Protein AF-A0A954QPG8-F1 (afdb_monomer_lite)

pLDDT: mean 75.25, std 19.43, range [41.62, 98.19]

Sequence (254 aa):
AALATGKSLQRLDAASYGNDAAWWQAAIPNPGAYELSGVVPGDFNGDGNVDASDLALFAAGYRAGDMQFDLTNDGVVDTADRDLMVFDLMKTTYGDANFDGVFNSSDLIVVFQAGQYEDGLPVNSMWATGDWDMDGEFSTSDLVTAFQTGAYVAAATTASQAATSVNVAQIASANESRPSATRFADAVDRSWASQDTRRRRVNHSLSQADASQRTVLSQHALTIRRKRTELTAVECDRVFGENELSTRDWVDSL

Radius of gyration: 36.12 Å; chains: 1; bounding box: 87×93×86 Å

Foldseek 3Di:
DPPPQFFDWAAQEPPDDPPDPVRTDGHHDDPHDHPHPQDQQLPPVSPSARDQVSQQVLLVCLLVQPCVQVSVNPSTRDPVSLCCSACPRLVAAQQCLVSPRAREVVQVVQLVVLVQEVPPDALCDGSNNQCRVSRSGRYPVSVVRRVVVVRYDYDPPCPDPVPPPDPPVVVVVVVVPDPDPVVVVVVVVVVVVVVVVVVVVVVVVVVVVVVVVVVVVVVVVVVVVVVVVVVVVVVVCVVPVPDDDDPPPPPPPD

Structure (mmCIF, N/CA/C/O backbone):
data_AF-A0A954QPG8-F1
#
_entry.id   AF-A0A954QPG8-F1
#
loop_
_atom_site.group_PDB
_atom_site.id
_atom_site.type_symbol
_atom_site.label_atom_id
_atom_site.label_alt_id
_atom_site.label_comp_id
_atom_site.label_asym_id
_atom_site.label_entity_id
_atom_site.label_seq_id
_atom_site.pdbx_PDB_ins_code
_atom_site.Cartn_x
_atom_site.Cartn_y
_atom_site.Cartn_z
_atom_site.occupancy
_atom_site.B_iso_or_equiv
_atom_site.auth_seq_id
_atom_site.auth_comp_id
_atom_site.auth_asym_id
_atom_site.auth_atom_id
_atom_site.pdbx_PDB_model_num
ATOM 1 N N . ALA A 1 1 ? 34.837 -33.810 -10.201 1.00 45.59 1 ALA A N 1
ATOM 2 C CA . ALA A 1 1 ? 34.574 -32.500 -10.822 1.00 45.59 1 ALA A CA 1
ATOM 3 C C . ALA A 1 1 ? 35.428 -31.466 -10.104 1.00 45.59 1 ALA A C 1
ATOM 5 O O . ALA A 1 1 ? 35.297 -31.343 -8.894 1.00 45.59 1 ALA A O 1
ATOM 6 N N . ALA A 1 2 ? 36.360 -30.811 -10.796 1.00 45.88 2 ALA A N 1
ATOM 7 C CA . ALA A 1 2 ? 37.075 -29.676 -10.222 1.00 45.88 2 ALA A CA 1
ATOM 8 C C . ALA A 1 2 ? 36.110 -28.485 -10.242 1.00 45.88 2 ALA A C 1
ATOM 10 O O . ALA A 1 2 ? 35.809 -27.962 -11.312 1.00 45.88 2 ALA A O 1
ATOM 11 N N . LEU A 1 3 ? 35.557 -28.114 -9.087 1.00 55.78 3 LEU A N 1
ATOM 12 C CA . LEU A 1 3 ? 34.827 -26.857 -8.953 1.00 55.78 3 LEU A CA 1
ATOM 13 C C . LEU A 1 3 ? 35.881 -25.753 -9.026 1.00 55.78 3 LEU A C 1
ATOM 15 O O . LEU A 1 3 ? 36.656 -25.567 -8.090 1.00 55.78 3 LEU A O 1
ATOM 19 N N . ALA A 1 4 ? 35.993 -25.103 -10.181 1.00 55.03 4 ALA A N 1
ATOM 20 C CA . ALA A 1 4 ? 36.910 -23.992 -10.360 1.00 55.03 4 ALA A CA 1
ATOM 21 C C . ALA A 1 4 ? 36.510 -22.868 -9.391 1.00 55.03 4 ALA A C 1
ATOM 23 O O . ALA A 1 4 ? 35.488 -22.218 -9.570 1.00 55.03 4 ALA A O 1
ATOM 24 N N . THR A 1 5 ? 37.316 -22.632 -8.357 1.00 63.19 5 THR A N 1
ATOM 25 C CA . THR A 1 5 ? 37.121 -21.567 -7.357 1.00 63.19 5 THR A CA 1
ATOM 26 C C . THR A 1 5 ? 37.571 -20.193 -7.874 1.00 63.19 5 THR A C 1
ATOM 28 O O . THR A 1 5 ? 37.991 -19.334 -7.098 1.00 63.19 5 THR A O 1
ATOM 31 N N . GLY A 1 6 ? 37.583 -20.001 -9.194 1.00 68.62 6 GLY A N 1
ATOM 32 C CA . GLY A 1 6 ? 38.057 -18.774 -9.824 1.00 68.62 6 GLY A CA 1
ATOM 33 C C . GLY A 1 6 ? 37.064 -17.642 -9.598 1.00 68.62 6 GLY A C 1
ATOM 34 O O . GLY A 1 6 ? 35.880 -17.799 -9.872 1.00 68.62 6 GLY A O 1
ATOM 35 N N . LYS A 1 7 ? 37.546 -16.500 -9.106 1.00 78.62 7 LYS A N 1
ATOM 36 C CA . LYS A 1 7 ? 36.768 -15.258 -9.079 1.00 78.62 7 LYS A CA 1
ATOM 37 C C . LYS A 1 7 ? 36.660 -14.686 -10.497 1.00 78.62 7 LYS A C 1
ATOM 39 O O . LYS A 1 7 ? 37.627 -14.759 -11.254 1.00 78.62 7 LYS A O 1
ATOM 44 N N . SER A 1 8 ? 35.520 -14.100 -10.847 1.00 79.38 8 SER A N 1
ATOM 45 C CA . SER A 1 8 ? 35.365 -13.297 -12.066 1.00 79.38 8 SER A CA 1
ATOM 46 C C . SER A 1 8 ? 35.800 -11.855 -11.805 1.00 79.38 8 SER A C 1
ATOM 48 O O . SER A 1 8 ? 35.577 -11.339 -10.707 1.00 79.38 8 SER A O 1
ATOM 50 N N . LEU A 1 9 ? 36.373 -11.186 -12.808 1.00 79.75 9 LEU A N 1
ATOM 51 C CA . LEU A 1 9 ? 36.557 -9.734 -12.774 1.00 79.75 9 LEU A CA 1
ATOM 52 C C . LEU A 1 9 ? 35.197 -9.072 -13.033 1.00 79.75 9 LEU A C 1
ATOM 54 O O . LEU A 1 9 ? 34.612 -9.272 -14.094 1.00 79.75 9 LEU A O 1
ATOM 58 N N . GLN A 1 10 ? 34.698 -8.317 -12.065 1.00 81.69 10 GLN A N 1
ATOM 59 C CA . GLN A 1 10 ? 33.462 -7.548 -12.156 1.00 81.69 10 GLN A CA 1
ATOM 60 C C . GLN A 1 10 ? 33.799 -6.064 -12.204 1.00 81.69 10 GLN A C 1
ATOM 62 O O . GLN A 1 10 ? 34.765 -5.616 -11.584 1.00 81.69 10 GLN A O 1
ATOM 67 N N . ARG A 1 11 ? 33.023 -5.312 -12.977 1.00 75.25 11 ARG A N 1
ATOM 68 C CA . ARG A 1 11 ? 33.201 -3.873 -13.144 1.00 75.25 11 ARG A CA 1
ATOM 69 C C . ARG A 1 11 ? 32.345 -3.149 -12.108 1.00 75.25 11 ARG A C 1
ATOM 71 O O . ARG A 1 11 ? 31.166 -3.453 -11.996 1.00 75.25 11 ARG A O 1
ATOM 78 N N . LEU A 1 12 ? 32.941 -2.214 -11.371 1.00 72.56 12 LEU A N 1
ATOM 79 C CA . LEU A 1 12 ? 32.270 -1.486 -10.286 1.00 72.56 12 LEU A CA 1
ATOM 80 C C . LEU A 1 12 ? 31.320 -0.391 -10.789 1.00 72.56 12 LEU A C 1
ATOM 82 O O . LEU A 1 12 ? 30.377 -0.043 -10.093 1.00 72.56 12 LEU A O 1
ATOM 86 N N . ASP A 1 13 ? 31.574 0.157 -11.980 1.00 67.94 13 ASP A N 1
ATOM 87 C CA . ASP A 1 13 ? 30.765 1.227 -12.566 1.00 67.94 13 ASP A CA 1
ATOM 88 C C . ASP A 1 13 ? 30.740 1.127 -14.102 1.00 67.94 13 ASP A C 1
ATOM 90 O O . ASP A 1 13 ? 31.784 1.133 -14.767 1.00 67.94 13 ASP A O 1
ATOM 94 N N . ALA A 1 14 ? 29.529 1.043 -14.664 1.00 66.12 14 ALA A N 1
ATOM 95 C CA . ALA A 1 14 ? 29.262 0.966 -16.098 1.00 66.12 14 ALA A CA 1
ATOM 96 C C . ALA A 1 14 ? 29.438 2.305 -16.851 1.00 66.12 14 ALA A C 1
ATOM 98 O O . ALA A 1 14 ? 29.549 2.295 -18.083 1.00 66.12 14 ALA A O 1
ATOM 99 N N . ALA A 1 15 ? 29.515 3.433 -16.143 1.00 67.88 15 ALA A N 1
ATOM 100 C CA . ALA A 1 15 ? 29.757 4.760 -16.705 1.00 67.88 15 ALA A CA 1
ATOM 101 C C . ALA A 1 15 ? 31.250 5.139 -16.722 1.00 67.88 15 ALA A C 1
ATOM 103 O O . ALA A 1 15 ? 31.687 5.901 -17.586 1.00 67.88 15 ALA A O 1
ATOM 104 N N . SER A 1 16 ? 32.056 4.569 -15.822 1.00 73.62 16 SER A N 1
ATOM 105 C CA . SER A 1 16 ? 33.504 4.799 -15.768 1.00 73.62 16 SER A CA 1
ATOM 106 C C . SER A 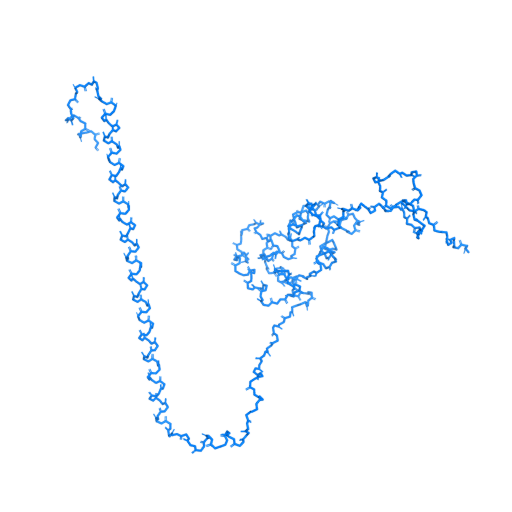1 16 ? 34.268 4.091 -16.890 1.00 73.62 16 SER A C 1
ATOM 108 O O . SER A 1 16 ? 33.869 3.029 -17.376 1.00 73.62 16 SER A O 1
ATOM 110 N N . TYR A 1 17 ? 35.405 4.655 -17.304 1.00 75.06 17 TYR A N 1
ATOM 111 C CA . TYR A 1 17 ? 36.226 4.071 -18.363 1.00 75.06 17 TYR A CA 1
ATOM 112 C C . TYR A 1 17 ? 36.831 2.724 -17.931 1.00 75.06 17 TYR A C 1
ATOM 114 O O . TYR A 1 17 ? 37.486 2.614 -16.897 1.00 75.06 17 TYR A O 1
ATOM 122 N N . GLY A 1 18 ? 36.661 1.688 -18.759 1.00 75.56 18 GLY A N 1
ATOM 123 C CA . GLY A 1 18 ? 37.135 0.326 -18.467 1.00 75.56 18 GLY A CA 1
ATOM 124 C C . GLY A 1 18 ? 38.658 0.137 -18.497 1.00 75.56 18 GLY A C 1
ATOM 125 O O . GLY A 1 18 ? 39.129 -0.987 -18.345 1.00 75.56 18 GLY A O 1
ATOM 126 N N . ASN A 1 19 ? 39.430 1.204 -18.715 1.00 84.12 19 ASN A N 1
ATOM 127 C CA . ASN A 1 19 ? 40.892 1.182 -18.775 1.00 84.12 19 ASN A CA 1
ATOM 128 C C . ASN A 1 19 ? 41.574 1.441 -17.420 1.00 84.12 19 ASN A C 1
ATOM 130 O O . ASN A 1 19 ? 42.794 1.309 -17.345 1.00 84.12 19 ASN A O 1
ATOM 134 N N . ASP A 1 20 ? 40.829 1.803 -16.374 1.00 82.06 20 ASP A N 1
ATOM 135 C CA . ASP A 1 20 ? 41.372 1.977 -15.026 1.00 82.06 20 ASP A CA 1
ATOM 136 C C . ASP A 1 20 ? 41.096 0.733 -14.169 1.00 82.06 20 ASP A C 1
ATOM 138 O O . ASP A 1 20 ? 39.949 0.321 -13.987 1.00 82.06 20 ASP A O 1
ATOM 142 N N . ALA A 1 21 ? 42.166 0.131 -13.641 1.00 82.62 21 ALA A N 1
ATOM 143 C CA . ALA A 1 21 ? 42.116 -1.061 -12.798 1.00 82.62 21 ALA A CA 1
ATOM 144 C C . ALA A 1 21 ? 41.361 -0.832 -11.477 1.00 82.62 21 ALA A C 1
ATOM 146 O O . ALA A 1 21 ? 40.873 -1.799 -10.895 1.00 82.62 21 ALA A O 1
ATOM 147 N N . ALA A 1 22 ? 41.230 0.420 -11.022 1.00 82.81 22 ALA A N 1
ATOM 148 C CA . ALA A 1 22 ? 40.458 0.767 -9.831 1.00 82.81 22 ALA A CA 1
ATOM 149 C C . ALA A 1 22 ? 38.960 0.436 -9.966 1.00 82.81 22 ALA A C 1
ATOM 151 O O . ALA A 1 22 ? 38.300 0.208 -8.956 1.00 82.81 22 ALA A O 1
ATOM 152 N N . TRP A 1 23 ? 38.435 0.346 -11.195 1.00 83.88 23 TRP A N 1
ATOM 153 C CA . TRP A 1 23 ? 37.026 0.028 -11.468 1.00 83.88 23 TRP A CA 1
ATOM 154 C C . TRP A 1 23 ? 36.755 -1.460 -11.683 1.00 83.88 23 TRP A C 1
ATOM 156 O O . TRP A 1 23 ? 35.684 -1.829 -12.168 1.00 83.88 23 TRP A O 1
ATOM 166 N N . TRP A 1 24 ? 37.705 -2.320 -11.312 1.00 81.81 24 TRP A N 1
ATOM 167 C CA . TRP A 1 24 ? 37.597 -3.766 -11.447 1.00 81.81 24 TRP A CA 1
ATOM 168 C C . TRP A 1 24 ? 37.810 -4.465 -10.103 1.00 81.81 24 TRP A C 1
ATOM 170 O O . TRP A 1 24 ? 38.823 -4.271 -9.434 1.00 81.81 24 TRP A O 1
ATOM 180 N N . GLN A 1 25 ? 36.880 -5.341 -9.728 1.00 87.00 25 GLN A N 1
ATOM 181 C CA . GLN A 1 25 ? 36.956 -6.144 -8.511 1.00 87.00 25 GLN A CA 1
ATOM 182 C C . GLN A 1 25 ? 36.847 -7.636 -8.830 1.00 87.00 25 GLN A C 1
ATOM 184 O O . GLN A 1 25 ? 36.008 -8.068 -9.613 1.00 87.00 25 GLN A O 1
ATOM 189 N N . ALA A 1 26 ? 37.680 -8.456 -8.188 1.00 84.81 26 ALA A N 1
ATOM 190 C CA . ALA A 1 26 ? 37.540 -9.907 -8.248 1.00 84.81 26 ALA A CA 1
ATOM 191 C C . ALA A 1 26 ? 36.443 -10.377 -7.275 1.00 84.81 26 ALA A C 1
ATOM 193 O O . ALA A 1 26 ? 36.617 -10.299 -6.052 1.00 84.81 26 ALA A O 1
ATOM 194 N N . ALA A 1 27 ? 35.356 -10.929 -7.808 1.00 76.69 27 ALA A N 1
ATOM 195 C CA . ALA A 1 27 ? 34.187 -11.375 -7.051 1.00 76.69 27 ALA A CA 1
ATOM 196 C C . ALA A 1 27 ? 33.737 -12.790 -7.462 1.00 76.69 27 ALA A C 1
ATOM 198 O O . ALA A 1 27 ? 34.293 -13.392 -8.382 1.00 76.69 27 ALA A O 1
ATOM 199 N N . ILE A 1 28 ? 32.791 -13.368 -6.715 1.00 78.19 28 ILE A N 1
ATOM 200 C CA . ILE A 1 28 ? 32.221 -14.687 -7.030 1.00 78.19 28 ILE A CA 1
ATOM 201 C C . ILE A 1 28 ? 31.584 -14.611 -8.426 1.00 78.19 28 ILE A C 1
ATOM 203 O O . ILE A 1 28 ? 30.858 -13.650 -8.672 1.00 78.19 28 ILE A O 1
ATOM 207 N N . PRO A 1 29 ? 31.838 -15.578 -9.331 1.00 72.25 29 PRO A N 1
ATOM 208 C CA . PRO A 1 29 ? 31.237 -15.578 -10.659 1.00 72.25 29 PRO A CA 1
ATOM 209 C C . PRO A 1 29 ? 29.721 -15.409 -10.592 1.00 72.25 29 PRO A C 1
ATOM 211 O O . PRO A 1 29 ? 29.022 -16.252 -10.035 1.00 72.25 29 PRO A O 1
ATOM 214 N N . ASN A 1 30 ? 29.232 -14.319 -11.173 1.00 66.19 30 ASN A N 1
ATOM 215 C CA . ASN A 1 30 ? 27.826 -14.111 -11.483 1.00 66.19 30 ASN A CA 1
ATOM 216 C C . ASN A 1 30 ? 27.692 -13.976 -13.013 1.00 66.19 30 ASN A C 1
ATOM 218 O O . ASN A 1 30 ? 28.697 -13.737 -13.691 1.00 66.19 30 ASN A O 1
ATOM 222 N N . PRO A 1 31 ? 26.491 -14.134 -13.589 1.00 67.50 31 PRO A N 1
ATOM 223 C CA . PRO A 1 31 ? 26.257 -13.941 -15.024 1.00 67.50 31 PRO A CA 1
ATOM 224 C C . PRO A 1 31 ? 26.542 -12.519 -15.555 1.00 67.50 31 PRO A C 1
ATOM 226 O O . PRO A 1 31 ? 26.280 -12.258 -16.725 1.00 67.50 31 PRO A O 1
ATOM 229 N N . GLY A 1 32 ? 27.087 -11.615 -14.730 1.00 52.84 32 GLY A N 1
ATOM 230 C CA . GLY A 1 32 ? 27.184 -10.188 -14.999 1.00 52.84 32 GLY A CA 1
ATOM 231 C C . GLY A 1 32 ? 25.865 -9.499 -14.667 1.00 52.84 32 GLY A C 1
ATOM 232 O O . GLY A 1 32 ? 24.976 -9.433 -15.504 1.00 52.84 32 GLY A O 1
ATOM 233 N N . ALA A 1 33 ? 25.752 -8.974 -13.449 1.00 52.44 33 ALA A N 1
ATOM 234 C CA . ALA A 1 33 ? 24.746 -7.972 -13.112 1.00 52.44 33 ALA A CA 1
ATOM 235 C C . ALA A 1 33 ? 25.449 -6.614 -13.074 1.00 52.44 33 ALA A C 1
ATOM 237 O O . ALA A 1 33 ? 26.519 -6.479 -12.476 1.00 52.44 33 ALA A O 1
ATOM 238 N N . TYR A 1 34 ? 24.893 -5.635 -13.778 1.00 49.72 34 TYR A N 1
ATOM 239 C CA . TYR A 1 34 ? 25.313 -4.252 -13.656 1.00 49.72 34 TYR A CA 1
ATOM 240 C C . TYR A 1 34 ? 24.446 -3.645 -12.549 1.00 49.72 34 TYR A C 1
ATOM 242 O O . TYR A 1 34 ? 23.262 -3.401 -12.740 1.00 49.72 34 TYR A O 1
ATOM 250 N N . GLU A 1 35 ? 25.017 -3.447 -11.365 1.00 48.38 35 GLU A N 1
ATOM 251 C CA . GLU A 1 35 ? 24.406 -2.577 -10.362 1.00 48.38 35 GLU A CA 1
ATOM 252 C C . GLU A 1 35 ? 24.565 -1.155 -10.920 1.00 48.38 35 GLU A C 1
ATOM 254 O O . GLU A 1 35 ? 25.642 -0.558 -10.823 1.00 48.38 35 GLU A O 1
ATOM 259 N N . LEU A 1 36 ? 23.554 -0.623 -11.617 1.00 51.66 36 LEU A N 1
ATOM 260 C CA . LEU A 1 36 ? 23.507 0.822 -11.829 1.00 51.66 36 LEU A CA 1
ATOM 261 C C . LEU A 1 36 ? 23.467 1.422 -10.433 1.00 51.66 36 LEU A C 1
ATOM 263 O O . LEU A 1 36 ? 22.460 1.309 -9.743 1.00 51.66 36 LEU A O 1
ATOM 267 N N . SER A 1 37 ? 24.571 2.028 -10.011 1.00 48.34 37 SER A N 1
ATOM 268 C CA . SER A 1 37 ? 24.590 2.910 -8.854 1.00 48.34 37 SER A CA 1
ATOM 269 C C . SER A 1 37 ? 23.549 4.008 -9.117 1.00 48.34 37 SER A C 1
ATOM 271 O O . SER A 1 37 ? 23.827 4.952 -9.856 1.00 48.34 37 SER A O 1
ATOM 273 N N . GLY A 1 38 ? 22.318 3.802 -8.636 1.00 54.22 38 GLY A N 1
ATOM 274 C CA . GLY A 1 38 ? 21.151 4.637 -8.933 1.00 54.22 38 GLY A CA 1
ATOM 275 C C . GLY A 1 38 ? 19.865 3.919 -9.371 1.00 54.22 38 GLY A C 1
ATOM 276 O O . GLY A 1 38 ? 18.865 4.607 -9.504 1.00 54.22 38 GLY A O 1
ATOM 277 N N . VAL A 1 39 ? 19.838 2.595 -9.587 1.00 66.38 39 VAL A N 1
ATOM 278 C CA . VAL A 1 39 ? 18.562 1.857 -9.702 1.00 66.38 39 VAL A CA 1
ATOM 279 C C . VAL A 1 39 ? 18.313 1.148 -8.384 1.00 66.38 39 VAL A C 1
ATOM 281 O O . VAL A 1 39 ? 18.880 0.089 -8.122 1.00 66.38 39 VAL A O 1
ATOM 284 N N . VAL A 1 40 ? 17.510 1.773 -7.529 1.00 85.19 40 VAL A N 1
ATOM 285 C CA . VAL A 1 40 ? 17.007 1.134 -6.316 1.00 85.19 40 VAL A CA 1
ATOM 286 C C . VAL A 1 40 ? 15.845 0.234 -6.748 1.00 85.19 40 VAL A C 1
ATOM 288 O O . VAL A 1 40 ? 14.906 0.729 -7.367 1.00 85.19 40 VAL A O 1
ATOM 291 N N . PRO A 1 41 ? 15.888 -1.089 -6.511 1.00 86.50 41 PRO A N 1
ATOM 292 C CA . PRO A 1 41 ? 14.749 -1.947 -6.820 1.00 86.50 41 PRO A CA 1
ATOM 293 C C . PRO A 1 41 ? 13.484 -1.414 -6.135 1.00 86.50 41 PRO A C 1
ATOM 295 O O . PRO A 1 41 ? 13.506 -1.161 -4.932 1.00 86.50 41 PRO A O 1
ATOM 298 N N . GLY A 1 42 ? 12.409 -1.234 -6.905 1.00 90.19 42 GLY A N 1
ATOM 299 C CA . GLY A 1 42 ? 11.153 -0.643 -6.432 1.00 90.19 42 GLY A CA 1
ATOM 300 C C . GLY A 1 42 ? 11.057 0.880 -6.540 1.00 90.19 42 GLY A C 1
ATOM 301 O O . GLY A 1 42 ? 9.979 1.395 -6.293 1.00 90.19 42 GLY A O 1
ATOM 302 N N . ASP A 1 43 ? 12.119 1.594 -6.926 1.00 93.06 43 ASP A N 1
ATOM 303 C CA . ASP A 1 43 ? 12.070 3.031 -7.241 1.00 93.06 43 ASP A CA 1
ATOM 304 C C . ASP A 1 43 ? 11.591 3.204 -8.690 1.00 93.06 43 ASP A C 1
ATOM 306 O O . ASP A 1 43 ? 12.364 3.144 -9.653 1.00 93.06 43 ASP A O 1
ATOM 310 N N . PHE A 1 44 ? 10.275 3.323 -8.851 1.00 92.69 44 PHE A N 1
ATOM 311 C CA . PHE A 1 44 ? 9.619 3.408 -10.153 1.00 92.69 44 PHE A CA 1
ATOM 312 C C . PHE A 1 44 ? 9.550 4.847 -10.668 1.00 92.69 44 PHE A C 1
ATOM 314 O O . PHE A 1 44 ? 9.389 5.058 -11.875 1.00 92.69 44 PHE A O 1
ATOM 321 N N . ASN A 1 45 ? 9.660 5.839 -9.782 1.00 91.88 45 ASN A N 1
ATOM 322 C CA . ASN A 1 45 ? 9.622 7.251 -10.153 1.00 91.88 45 ASN A CA 1
ATOM 323 C C . ASN A 1 45 ? 11.026 7.856 -10.413 1.00 91.88 45 ASN A C 1
ATOM 325 O O . ASN A 1 45 ? 11.123 8.923 -11.029 1.00 91.88 45 ASN A O 1
ATOM 329 N N . GLY A 1 46 ? 12.096 7.155 -10.024 1.00 91.38 46 GLY A N 1
ATOM 330 C CA . GLY A 1 46 ? 13.498 7.521 -10.218 1.00 91.38 46 GLY A CA 1
ATOM 331 C C . GLY A 1 46 ? 14.011 8.602 -9.262 1.00 91.38 46 GLY A C 1
ATOM 332 O O . GLY A 1 46 ? 14.962 9.311 -9.614 1.00 91.38 46 GLY A O 1
ATOM 333 N N . ASP A 1 47 ? 13.370 8.794 -8.107 1.00 89.38 47 ASP A N 1
ATOM 334 C CA . ASP A 1 47 ? 13.730 9.827 -7.129 1.00 89.38 47 ASP A CA 1
ATOM 335 C C . ASP A 1 47 ? 14.781 9.376 -6.098 1.00 89.38 47 ASP A C 1
ATOM 337 O O . ASP A 1 47 ? 15.307 10.201 -5.337 1.00 89.38 47 ASP A O 1
ATOM 341 N N . GLY A 1 48 ? 15.162 8.097 -6.139 1.00 89.19 48 GLY A N 1
ATOM 342 C CA . GLY A 1 48 ? 16.166 7.480 -5.283 1.00 89.19 48 GLY A CA 1
ATOM 343 C C . GLY A 1 48 ? 15.624 6.941 -3.959 1.00 89.19 48 GLY A C 1
ATOM 344 O O . GLY A 1 48 ? 16.415 6.409 -3.173 1.00 89.19 48 GLY A O 1
ATOM 345 N N . ASN A 1 49 ? 14.325 7.074 -3.692 1.00 90.69 49 ASN A N 1
ATOM 346 C CA . ASN A 1 49 ? 13.641 6.470 -2.553 1.00 90.69 49 ASN A CA 1
ATOM 347 C C . ASN A 1 49 ? 12.628 5.435 -3.049 1.00 90.69 49 ASN A C 1
ATOM 349 O O . ASN A 1 49 ? 12.239 5.441 -4.205 1.00 90.69 49 ASN A O 1
ATOM 353 N N . VAL A 1 50 ? 12.238 4.521 -2.161 1.00 92.75 50 VAL A N 1
ATOM 354 C CA . VAL A 1 50 ? 11.137 3.584 -2.409 1.00 92.75 50 VAL A CA 1
ATOM 355 C C . VAL A 1 50 ? 10.054 3.916 -1.399 1.00 92.75 50 VAL A C 1
ATOM 357 O O . VAL A 1 50 ? 10.191 3.585 -0.217 1.00 92.75 50 VAL A O 1
ATOM 360 N N . ASP A 1 51 ? 9.027 4.638 -1.836 1.00 92.56 51 ASP A N 1
ATOM 361 C CA . ASP A 1 51 ? 7.976 5.152 -0.960 1.00 92.56 51 ASP A CA 1
ATOM 362 C C . ASP A 1 51 ? 6.551 4.934 -1.502 1.00 92.56 51 ASP A C 1
ATOM 364 O O . ASP A 1 51 ? 6.302 4.148 -2.418 1.00 92.56 51 ASP A O 1
ATOM 368 N N . ALA A 1 52 ? 5.567 5.577 -0.868 1.00 92.94 52 ALA A N 1
ATOM 369 C CA . ALA A 1 52 ? 4.160 5.451 -1.240 1.00 92.94 52 ALA A CA 1
ATOM 370 C C . ALA A 1 52 ? 3.879 5.859 -2.701 1.00 92.94 52 ALA A C 1
ATOM 372 O O . ALA A 1 52 ? 2.921 5.372 -3.303 1.00 92.94 52 ALA A O 1
ATOM 373 N N . SER A 1 53 ? 4.698 6.743 -3.273 1.00 94.69 53 SER A N 1
ATOM 374 C CA . SER A 1 53 ? 4.609 7.173 -4.668 1.00 94.69 53 SER A CA 1
ATOM 375 C C . SER A 1 53 ? 4.969 6.030 -5.612 1.00 94.69 53 SER A C 1
ATOM 377 O O . SER A 1 53 ? 4.269 5.806 -6.600 1.00 94.69 53 SER A O 1
ATOM 379 N N . ASP A 1 54 ? 6.015 5.273 -5.285 1.00 95.69 54 ASP A N 1
ATOM 380 C CA . ASP A 1 54 ? 6.412 4.091 -6.044 1.00 95.69 54 ASP A CA 1
ATOM 381 C C . ASP A 1 54 ? 5.391 2.976 -5.920 1.00 95.69 54 ASP A C 1
ATOM 383 O O . ASP A 1 54 ? 5.052 2.333 -6.910 1.00 95.69 54 ASP A O 1
ATOM 387 N N . LEU A 1 55 ? 4.826 2.792 -4.726 1.00 95.62 55 LEU A N 1
ATOM 388 C CA . LEU A 1 55 ? 3.762 1.819 -4.514 1.00 95.62 55 LEU A CA 1
ATOM 389 C C . LEU A 1 55 ? 2.509 2.142 -5.338 1.00 95.62 55 LEU A C 1
ATOM 391 O O . LEU A 1 55 ? 1.863 1.235 -5.857 1.00 95.62 55 LEU A O 1
ATOM 395 N N . ALA A 1 56 ? 2.177 3.424 -5.505 1.00 94.12 56 ALA A N 1
ATOM 396 C CA . ALA A 1 56 ? 1.069 3.844 -6.358 1.00 94.12 56 ALA A CA 1
ATOM 397 C C . ALA A 1 56 ? 1.334 3.544 -7.845 1.00 94.12 56 ALA A C 1
ATOM 399 O O . ALA A 1 56 ? 0.423 3.113 -8.558 1.00 94.12 56 ALA A O 1
ATOM 400 N N . LEU A 1 57 ? 2.575 3.736 -8.312 1.00 95.50 57 LEU A N 1
ATOM 401 C CA . LEU A 1 57 ? 2.990 3.340 -9.662 1.00 95.50 57 LEU A CA 1
ATOM 402 C C . LEU A 1 57 ? 2.956 1.816 -9.826 1.00 95.50 57 LEU A C 1
ATOM 404 O O . LEU A 1 57 ? 2.401 1.325 -10.810 1.00 95.50 57 LEU A O 1
ATOM 408 N N . PHE A 1 58 ? 3.473 1.084 -8.838 1.00 96.56 58 PHE A N 1
ATOM 409 C CA . PHE A 1 58 ? 3.465 -0.373 -8.802 1.00 96.56 58 PHE A CA 1
ATOM 410 C C . PHE A 1 58 ? 2.043 -0.928 -8.863 1.00 96.56 58 PHE A C 1
ATOM 412 O O . PHE A 1 58 ? 1.763 -1.748 -9.726 1.00 96.56 58 PHE A O 1
ATOM 419 N N . ALA A 1 59 ? 1.113 -0.435 -8.041 1.00 96.06 59 ALA A N 1
ATOM 420 C CA . ALA A 1 59 ? -0.277 -0.896 -8.044 1.00 96.06 59 ALA A CA 1
ATOM 421 C C . ALA A 1 59 ? -0.960 -0.687 -9.410 1.00 96.06 59 ALA A C 1
ATOM 423 O O . ALA A 1 59 ? -1.705 -1.545 -9.887 1.00 96.06 59 ALA A O 1
ATOM 424 N N . ALA A 1 60 ? -0.680 0.433 -10.087 1.00 94.50 60 ALA A N 1
ATOM 425 C CA . ALA A 1 60 ? -1.192 0.672 -11.434 1.00 94.50 60 ALA A CA 1
ATOM 426 C C . ALA A 1 60 ? -0.618 -0.320 -12.464 1.00 94.50 60 ALA A C 1
ATOM 428 O O . ALA A 1 60 ? -1.369 -0.849 -13.287 1.00 94.50 60 ALA A O 1
ATOM 429 N N . GLY A 1 61 ? 0.689 -0.588 -12.403 1.00 94.50 61 GLY A N 1
ATOM 430 C CA . GLY A 1 61 ? 1.376 -1.555 -13.261 1.00 94.50 61 GLY A CA 1
ATOM 431 C C . GLY A 1 61 ? 0.965 -3.006 -13.010 1.00 94.50 61 GLY A C 1
ATOM 432 O O . GLY A 1 61 ? 0.706 -3.751 -13.955 1.00 94.50 61 GLY A O 1
ATOM 433 N N . TYR A 1 62 ? 0.813 -3.366 -11.737 1.00 95.81 62 TYR A N 1
ATOM 434 C CA . TYR A 1 62 ? 0.353 -4.662 -11.252 1.00 95.81 62 TYR A CA 1
ATOM 435 C C . TYR A 1 62 ? -1.016 -5.023 -11.837 1.00 95.81 62 TYR A C 1
ATOM 437 O O . TYR A 1 62 ? -1.174 -6.069 -12.463 1.00 95.81 62 TYR A O 1
ATOM 445 N N . ARG A 1 63 ? -1.990 -4.104 -11.760 1.00 94.25 63 ARG A N 1
ATOM 446 C CA . ARG A 1 63 ? -3.316 -4.292 -12.378 1.00 94.25 63 ARG A CA 1
ATOM 447 C C . ARG A 1 63 ? -3.270 -4.406 -13.895 1.00 94.25 63 ARG A C 1
ATOM 449 O O . ARG A 1 63 ? -4.089 -5.106 -14.488 1.00 94.25 63 ARG A O 1
ATOM 456 N N . ALA A 1 64 ? -2.350 -3.684 -14.530 1.00 94.62 64 ALA A N 1
ATOM 457 C CA . ALA A 1 64 ? -2.167 -3.739 -15.973 1.00 94.62 64 ALA A CA 1
ATOM 458 C C . ALA A 1 64 ? -1.450 -5.023 -16.434 1.00 94.62 64 ALA A C 1
ATOM 460 O O . ALA A 1 64 ? -1.491 -5.329 -17.628 1.00 94.62 64 ALA A O 1
ATOM 461 N N . GLY A 1 65 ? -0.817 -5.769 -15.519 1.00 93.62 65 GLY A N 1
ATOM 462 C CA . GLY A 1 65 ? 0.042 -6.908 -15.842 1.00 93.62 65 GLY A CA 1
ATOM 463 C C . GLY A 1 65 ? 1.281 -6.495 -16.639 1.00 93.62 65 GLY A C 1
ATOM 464 O O . GLY A 1 65 ? 1.716 -7.224 -17.532 1.00 93.62 65 GLY A O 1
ATOM 465 N N . ASP A 1 66 ? 1.800 -5.291 -16.389 1.00 94.56 66 ASP A N 1
ATOM 466 C CA . ASP A 1 66 ? 2.948 -4.758 -17.117 1.00 94.56 66 ASP A CA 1
ATOM 467 C C . ASP A 1 66 ? 4.252 -5.376 -16.596 1.00 94.56 66 ASP A C 1
ATOM 469 O O . ASP A 1 66 ? 4.616 -5.207 -15.435 1.00 94.56 66 ASP A O 1
ATOM 473 N N . MET A 1 67 ? 4.977 -6.063 -17.484 1.00 92.56 67 MET A N 1
ATOM 474 C CA . MET A 1 67 ? 6.234 -6.767 -17.192 1.00 92.56 67 MET A CA 1
ATOM 475 C C . MET A 1 67 ? 7.336 -5.853 -16.640 1.00 92.56 67 MET A C 1
ATOM 477 O O . MET A 1 67 ? 8.333 -6.344 -16.126 1.00 92.56 67 MET A O 1
ATOM 481 N N . GLN A 1 68 ? 7.194 -4.528 -16.738 1.00 90.06 68 GLN A N 1
ATOM 482 C CA . GLN A 1 68 ? 8.088 -3.589 -16.054 1.00 90.06 68 GLN A CA 1
ATOM 483 C C . GLN A 1 68 ? 8.010 -3.685 -14.521 1.00 90.06 68 GLN A C 1
ATOM 485 O O . GLN A 1 68 ? 8.934 -3.241 -13.842 1.00 90.06 68 GLN A O 1
ATOM 490 N N . PHE A 1 69 ? 6.931 -4.264 -13.992 1.00 93.00 69 PHE A N 1
ATOM 491 C CA . PHE A 1 69 ? 6.672 -4.447 -12.566 1.00 93.00 69 PHE A CA 1
ATOM 492 C C . PHE A 1 69 ? 6.822 -5.912 -12.119 1.00 93.00 69 PHE A C 1
ATOM 494 O O . PHE A 1 69 ? 6.458 -6.237 -10.993 1.00 93.00 69 PHE A O 1
ATOM 501 N N . ASP A 1 70 ? 7.373 -6.780 -12.977 1.00 94.44 70 ASP A N 1
ATOM 502 C CA . ASP A 1 70 ? 7.836 -8.123 -12.602 1.00 94.44 70 ASP A CA 1
ATOM 503 C C . ASP A 1 70 ? 9.144 -7.972 -11.804 1.00 94.44 70 ASP A C 1
ATOM 505 O O . ASP A 1 70 ? 10.237 -7.800 -12.352 1.00 94.44 70 ASP A O 1
ATOM 509 N N . LEU A 1 71 ? 9.007 -7.938 -10.480 1.00 91.88 71 LEU A N 1
ATOM 510 C CA . LEU A 1 71 ? 10.099 -7.735 -9.533 1.00 91.88 71 LEU A CA 1
ATOM 511 C C . LEU A 1 71 ? 10.857 -9.036 -9.251 1.00 91.88 71 LEU A C 1
ATOM 513 O O . LEU A 1 71 ? 12.039 -9.000 -8.896 1.00 91.88 71 LEU A O 1
ATOM 517 N N . THR A 1 72 ? 10.192 -10.181 -9.394 1.00 91.94 72 THR A N 1
ATOM 518 C CA . THR A 1 72 ? 10.792 -11.507 -9.210 1.00 91.94 72 THR A CA 1
ATOM 519 C C . THR A 1 72 ? 11.532 -12.002 -10.455 1.00 91.94 72 THR A C 1
ATOM 521 O O . THR A 1 72 ? 12.401 -12.877 -10.353 1.00 91.94 72 THR A O 1
ATOM 524 N N . ASN A 1 73 ? 11.274 -11.370 -11.601 1.00 92.94 73 ASN A N 1
ATOM 525 C CA . ASN A 1 73 ? 11.835 -11.646 -12.916 1.00 92.94 73 ASN A CA 1
ATOM 526 C C . ASN A 1 73 ? 11.551 -13.087 -13.378 1.00 92.94 73 ASN A C 1
ATOM 528 O O . ASN A 1 73 ? 12.417 -13.749 -13.969 1.00 92.94 73 ASN A O 1
ATOM 532 N N . ASP A 1 74 ? 10.359 -13.592 -13.056 1.00 92.56 74 ASP A N 1
ATOM 533 C CA . ASP A 1 74 ? 9.896 -14.937 -13.406 1.00 92.56 74 ASP A CA 1
ATOM 534 C C . ASP A 1 74 ? 9.010 -14.964 -14.670 1.00 92.56 74 ASP A C 1
ATOM 536 O O . ASP A 1 74 ? 8.673 -16.039 -15.185 1.00 92.56 74 ASP A O 1
ATOM 540 N N . GLY A 1 75 ? 8.745 -13.788 -15.244 1.00 94.31 75 GLY A N 1
ATOM 541 C CA . GLY A 1 75 ? 7.991 -13.587 -16.473 1.00 94.31 75 GLY A CA 1
ATOM 542 C C . GLY A 1 75 ? 6.486 -13.442 -16.262 1.00 94.31 75 GLY A C 1
ATOM 543 O O . GLY A 1 75 ? 5.748 -13.461 -17.256 1.00 94.31 75 GLY A O 1
ATOM 544 N N . VAL A 1 76 ? 6.018 -13.326 -15.018 1.00 95.38 76 VAL A N 1
ATOM 545 C CA . VAL A 1 76 ? 4.641 -12.963 -14.680 1.00 95.38 76 VAL A CA 1
ATOM 546 C C . VAL A 1 76 ? 4.628 -11.807 -13.681 1.00 95.38 76 VAL A C 1
ATOM 548 O O . VAL A 1 76 ? 5.615 -11.532 -13.026 1.00 95.38 76 VAL A O 1
ATOM 551 N N . VAL A 1 77 ? 3.512 -11.080 -13.626 1.00 95.94 77 VAL A N 1
ATOM 552 C CA . VAL A 1 77 ? 3.280 -10.048 -12.607 1.00 95.94 77 VAL A CA 1
ATOM 553 C C . VAL A 1 77 ? 2.176 -10.573 -11.714 1.00 95.94 77 VAL A C 1
ATOM 555 O O . VAL A 1 77 ? 1.017 -10.637 -12.138 1.00 95.94 77 VAL A O 1
ATOM 558 N N . ASP A 1 78 ? 2.540 -11.036 -10.526 1.00 95.69 78 ASP A N 1
ATOM 559 C CA . ASP A 1 78 ? 1.625 -11.694 -9.606 1.00 95.69 78 ASP A CA 1
ATOM 560 C C . ASP A 1 78 ? 1.911 -11.384 -8.127 1.00 95.69 78 ASP A C 1
ATOM 562 O O . ASP A 1 78 ? 2.673 -10.487 -7.757 1.00 95.69 78 ASP A O 1
ATOM 566 N N . THR A 1 79 ? 1.214 -12.092 -7.239 1.00 95.50 79 THR A N 1
ATOM 567 C CA . THR A 1 79 ? 1.315 -11.888 -5.791 1.00 95.50 79 THR A CA 1
ATOM 568 C C . THR A 1 79 ? 2.742 -11.972 -5.247 1.00 95.50 79 THR A C 1
ATOM 570 O O . THR A 1 79 ? 3.009 -11.351 -4.222 1.00 95.50 79 THR A O 1
ATOM 573 N N . ALA A 1 80 ? 3.652 -12.697 -5.904 1.00 96.38 80 ALA A N 1
ATOM 574 C CA . ALA A 1 80 ? 5.052 -12.776 -5.510 1.00 96.38 80 ALA A CA 1
ATOM 575 C C . ALA A 1 80 ? 5.777 -11.435 -5.705 1.00 96.38 80 ALA A C 1
ATOM 577 O O . ALA A 1 80 ? 6.566 -11.043 -4.844 1.00 96.38 80 ALA A O 1
ATOM 578 N N . ASP A 1 81 ? 5.463 -10.690 -6.768 1.00 97.25 81 ASP A N 1
ATOM 579 C CA . ASP A 1 81 ? 6.004 -9.344 -6.992 1.00 97.25 81 ASP A CA 1
ATOM 580 C C . ASP A 1 81 ? 5.464 -8.358 -5.963 1.00 97.25 81 ASP A C 1
ATOM 582 O O . ASP A 1 81 ? 6.211 -7.563 -5.392 1.00 97.25 81 ASP A O 1
ATOM 586 N N . ARG A 1 82 ? 4.163 -8.450 -5.672 1.00 96.06 82 ARG A N 1
ATOM 587 C CA . ARG A 1 82 ? 3.517 -7.635 -4.638 1.00 96.06 82 ARG A CA 1
ATOM 588 C C . ARG A 1 82 ? 4.136 -7.888 -3.263 1.00 96.06 82 ARG A C 1
ATOM 590 O O . ARG A 1 82 ? 4.464 -6.936 -2.557 1.00 96.06 82 ARG A O 1
ATOM 597 N N . ASP A 1 83 ? 4.329 -9.153 -2.895 1.00 95.75 83 ASP A N 1
ATOM 598 C CA . ASP A 1 83 ? 4.973 -9.534 -1.636 1.00 95.75 83 ASP A CA 1
ATOM 599 C C . ASP A 1 83 ? 6.413 -8.999 -1.567 1.00 95.75 83 ASP A C 1
ATOM 601 O O . ASP A 1 83 ? 6.816 -8.458 -0.534 1.00 95.75 83 ASP A O 1
ATOM 605 N N . LEU A 1 84 ? 7.169 -9.080 -2.669 1.00 95.50 84 LEU A N 1
ATOM 606 C CA . LEU A 1 84 ? 8.522 -8.529 -2.751 1.00 95.50 84 LEU A CA 1
ATOM 607 C C . LEU A 1 84 ? 8.511 -7.005 -2.549 1.00 95.50 84 LEU A C 1
ATOM 609 O O . LEU A 1 84 ? 9.289 -6.484 -1.746 1.00 95.50 84 LEU A O 1
ATOM 613 N N . MET A 1 85 ? 7.600 -6.286 -3.211 1.00 95.94 85 MET A N 1
ATOM 614 C CA . MET A 1 85 ? 7.459 -4.834 -3.058 1.00 95.94 85 MET A CA 1
ATOM 615 C C . MET A 1 85 ? 7.176 -4.440 -1.602 1.00 95.94 85 MET A C 1
ATOM 617 O O . MET A 1 85 ? 7.869 -3.597 -1.031 1.00 95.94 85 MET A O 1
ATOM 621 N N . VAL A 1 86 ? 6.191 -5.083 -0.973 1.00 96.12 86 VAL A N 1
ATOM 622 C CA . VAL A 1 86 ? 5.703 -4.724 0.366 1.00 96.12 86 VAL A CA 1
ATOM 623 C C . VAL A 1 86 ? 6.700 -5.119 1.459 1.00 96.12 86 VAL A C 1
ATOM 625 O O . VAL A 1 86 ? 7.103 -4.284 2.275 1.00 96.12 86 VAL A O 1
ATOM 628 N N . PHE A 1 87 ? 7.122 -6.384 1.485 1.00 94.19 87 PHE A N 1
ATOM 629 C CA . PHE A 1 87 ? 7.928 -6.913 2.585 1.00 94.19 87 PHE A CA 1
ATOM 630 C C . PHE A 1 87 ? 9.420 -6.644 2.410 1.00 94.19 87 PHE A C 1
ATOM 632 O O . PHE A 1 87 ? 10.116 -6.347 3.388 1.00 94.19 87 PHE A O 1
ATOM 639 N N . ASP A 1 88 ? 9.928 -6.745 1.180 1.00 92.44 88 ASP A N 1
ATOM 640 C CA . ASP A 1 88 ? 11.364 -6.701 0.931 1.00 92.44 88 ASP A CA 1
ATOM 641 C C . ASP A 1 88 ? 11.868 -5.329 0.502 1.00 92.44 88 ASP A C 1
ATOM 643 O O . ASP A 1 88 ? 12.955 -4.948 0.948 1.00 92.44 88 ASP A O 1
ATOM 647 N N . LEU A 1 89 ? 11.106 -4.574 -0.286 1.00 92.75 89 LEU A N 1
ATOM 648 C CA . LEU A 1 89 ? 11.539 -3.255 -0.752 1.00 92.75 89 LEU A CA 1
ATOM 649 C C . LEU A 1 89 ? 11.096 -2.149 0.206 1.00 92.75 89 LEU A C 1
ATOM 651 O O . LEU A 1 89 ? 11.940 -1.425 0.731 1.00 92.75 89 LEU A O 1
ATOM 655 N N . MET A 1 90 ? 9.804 -2.081 0.527 1.00 93.38 90 MET A N 1
ATOM 656 C CA . MET A 1 90 ? 9.256 -1.051 1.419 1.00 93.38 90 MET A CA 1
ATOM 657 C C . MET A 1 90 ? 9.429 -1.352 2.910 1.00 93.38 90 MET A C 1
ATOM 659 O O . MET A 1 90 ? 9.284 -0.456 3.739 1.00 93.38 90 MET A O 1
ATOM 663 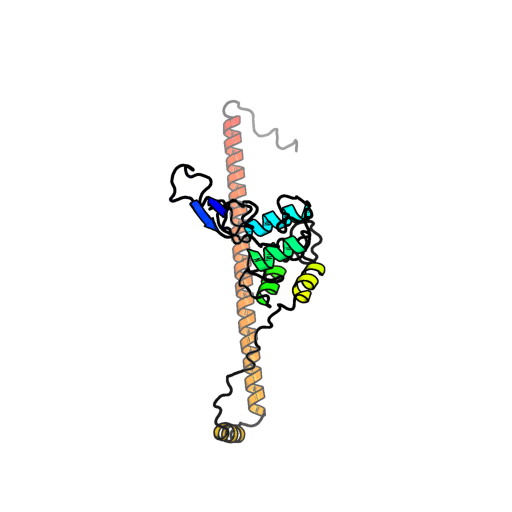N N . LYS A 1 91 ? 9.750 -2.603 3.268 1.00 93.31 91 LYS A N 1
ATOM 664 C CA . LYS A 1 91 ? 9.916 -3.049 4.665 1.00 93.31 91 LYS A CA 1
ATOM 665 C C . LYS A 1 91 ? 8.692 -2.759 5.544 1.00 93.31 91 LYS A C 1
ATOM 667 O O . LYS A 1 91 ? 8.836 -2.433 6.722 1.00 93.31 91 LYS A O 1
ATOM 672 N N . THR A 1 92 ? 7.502 -2.917 4.977 1.00 94.44 92 THR A N 1
ATOM 673 C CA . THR A 1 92 ? 6.218 -2.767 5.671 1.00 94.44 92 THR A CA 1
ATOM 674 C C . THR A 1 92 ? 5.448 -4.097 5.648 1.00 94.44 92 THR A C 1
ATOM 676 O O . THR A 1 92 ? 6.008 -5.155 5.358 1.00 94.44 92 THR A O 1
ATOM 679 N N . THR A 1 93 ? 4.174 -4.076 6.021 1.00 95.56 93 THR A N 1
ATOM 680 C CA . THR A 1 93 ? 3.256 -5.211 5.999 1.00 95.56 93 THR A CA 1
ATOM 681 C C . THR A 1 93 ? 1.924 -4.775 5.407 1.00 95.56 93 THR A C 1
ATOM 683 O O . THR A 1 93 ? 1.547 -3.609 5.500 1.00 95.56 93 THR A O 1
ATOM 686 N N . TYR A 1 94 ? 1.153 -5.718 4.868 1.00 97.25 94 TYR A N 1
ATOM 687 C CA . TYR A 1 94 ? -0.248 -5.446 4.558 1.00 97.25 94 TYR A CA 1
ATOM 688 C C . TYR A 1 94 ? -0.979 -4.929 5.796 1.00 97.25 94 TYR A C 1
ATOM 690 O O . TYR A 1 94 ? -0.779 -5.441 6.904 1.00 97.25 94 TYR A O 1
ATOM 698 N N . GLY A 1 95 ? -1.831 -3.929 5.594 1.00 96.69 95 GLY A N 1
ATOM 699 C CA . GLY A 1 95 ? -2.563 -3.285 6.675 1.00 96.69 95 GLY A CA 1
ATOM 700 C C . GLY A 1 95 ? -1.920 -2.010 7.224 1.00 96.69 95 GLY A C 1
ATOM 701 O O . GLY A 1 95 ? -2.628 -1.205 7.818 1.00 96.69 95 GLY A O 1
ATOM 702 N N . ASP A 1 96 ? -0.615 -1.804 7.037 1.00 96.88 96 ASP A N 1
ATOM 703 C CA . ASP A 1 96 ? 0.094 -0.595 7.480 1.00 96.88 96 ASP A CA 1
ATOM 704 C C . ASP A 1 96 ? -0.150 0.549 6.481 1.00 96.88 96 ASP A C 1
ATOM 706 O O . ASP A 1 96 ? 0.531 0.683 5.463 1.00 96.88 96 ASP A O 1
ATOM 710 N N . ALA A 1 97 ? -1.193 1.337 6.737 1.00 96.62 97 ALA A N 1
ATOM 711 C CA . ALA A 1 97 ? -1.660 2.390 5.840 1.00 96.62 97 ALA A CA 1
ATOM 712 C C . ALA A 1 97 ? -0.898 3.707 6.032 1.00 96.62 97 ALA A C 1
ATOM 714 O O . ALA A 1 97 ? -0.902 4.556 5.138 1.00 96.62 97 ALA A O 1
ATOM 715 N N . ASN A 1 98 ? -0.281 3.905 7.200 1.00 94.56 98 ASN A N 1
ATOM 716 C CA . ASN A 1 98 ? 0.471 5.117 7.522 1.00 94.56 98 ASN A CA 1
ATOM 717 C C . ASN A 1 98 ? 2.000 4.949 7.374 1.00 94.56 98 ASN A C 1
ATOM 719 O O . ASN A 1 98 ? 2.722 5.930 7.570 1.00 94.56 98 ASN A O 1
ATOM 723 N N . PHE A 1 99 ? 2.464 3.751 6.997 1.00 94.69 99 PHE A N 1
ATOM 724 C CA . PHE A 1 99 ? 3.869 3.367 6.837 1.00 94.69 99 PHE A CA 1
ATOM 725 C C . PHE A 1 99 ? 4.705 3.542 8.115 1.00 94.69 99 PHE A C 1
ATOM 727 O O . PHE A 1 99 ? 5.885 3.902 8.055 1.00 94.69 99 PHE A O 1
ATOM 734 N N . ASP A 1 100 ? 4.110 3.305 9.287 1.00 93.81 100 ASP A N 1
ATOM 735 C CA . ASP A 1 100 ? 4.825 3.326 10.570 1.00 93.81 100 ASP A CA 1
ATOM 736 C C . ASP A 1 100 ? 5.486 1.979 10.927 1.00 93.81 100 ASP A C 1
ATOM 738 O O . ASP A 1 100 ? 6.200 1.872 11.933 1.00 93.81 100 ASP A O 1
ATOM 742 N N . GLY A 1 101 ? 5.309 0.972 10.067 1.00 92.81 101 GLY A N 1
ATOM 743 C CA . GLY A 1 101 ? 5.850 -0.376 10.191 1.00 92.81 101 GLY A CA 1
ATOM 744 C C . GLY A 1 101 ? 4.985 -1.311 11.037 1.00 92.81 101 GLY A C 1
ATOM 745 O O . GLY A 1 101 ? 5.398 -2.448 11.286 1.00 92.81 101 GLY A O 1
ATOM 746 N N . VAL A 1 102 ? 3.821 -0.865 11.524 1.00 94.38 102 VAL A N 1
ATOM 747 C CA . VAL A 1 102 ? 2.974 -1.636 12.439 1.00 94.38 102 VAL A CA 1
ATOM 748 C C . VAL A 1 102 ? 1.508 -1.565 12.033 1.00 94.38 102 VAL A C 1
ATOM 750 O O . VAL A 1 102 ? 0.808 -0.629 12.393 1.00 94.38 102 VAL A O 1
ATOM 753 N N . PHE A 1 103 ? 0.974 -2.652 11.475 1.00 96.69 103 PHE A N 1
ATOM 754 C CA . PHE A 1 103 ? -0.470 -2.767 11.270 1.00 96.69 103 PHE A CA 1
ATOM 755 C C . PHE A 1 103 ? -1.228 -2.806 12.610 1.00 96.69 103 PHE A C 1
ATOM 757 O O . PHE A 1 103 ? -1.158 -3.784 13.361 1.00 96.69 103 PHE A O 1
ATOM 764 N N . ASN A 1 104 ? -1.970 -1.745 12.927 1.00 95.88 104 ASN A N 1
ATOM 765 C CA . ASN A 1 104 ? -2.748 -1.618 14.154 1.00 95.88 104 ASN A CA 1
ATOM 766 C C . ASN A 1 104 ? -4.054 -0.823 13.952 1.00 95.88 104 ASN A C 1
ATOM 768 O O . ASN A 1 104 ? -4.509 -0.550 12.843 1.00 95.88 104 ASN A O 1
ATOM 772 N N . SER A 1 105 ? -4.730 -0.470 15.049 1.00 95.81 105 SER A N 1
ATOM 773 C CA . SER A 1 105 ? -5.994 0.275 14.984 1.00 95.81 105 SER A CA 1
ATOM 774 C C . SER A 1 105 ? -5.864 1.670 14.363 1.00 95.81 105 SER A C 1
ATOM 776 O O . SER A 1 105 ? -6.864 2.218 13.908 1.00 95.81 105 SER A O 1
ATOM 778 N N . SER A 1 106 ? -4.671 2.267 14.383 1.00 96.25 106 SER A N 1
ATOM 779 C CA . SER A 1 106 ? -4.420 3.590 13.805 1.00 96.25 106 SER A CA 1
ATOM 780 C C . SER A 1 106 ? -4.546 3.554 12.285 1.00 96.25 106 SER A C 1
ATOM 782 O O . SER A 1 106 ? -5.185 4.442 11.728 1.00 96.25 106 SER A O 1
ATOM 784 N N . ASP A 1 107 ? -4.058 2.496 11.636 1.00 97.56 107 ASP A N 1
ATOM 785 C CA . ASP A 1 107 ? -4.212 2.285 10.193 1.00 97.56 107 ASP A CA 1
ATOM 786 C C . ASP A 1 107 ? -5.672 2.145 9.800 1.00 97.56 107 ASP A C 1
ATOM 788 O O . ASP A 1 107 ? -6.150 2.829 8.898 1.00 97.56 107 ASP A O 1
ATOM 792 N N . LEU A 1 108 ? -6.415 1.330 10.556 1.00 97.12 108 LEU A N 1
ATOM 793 C CA . LEU A 1 108 ? -7.849 1.150 10.343 1.00 97.12 108 LEU A CA 1
ATOM 794 C C . LEU A 1 108 ? -8.601 2.483 10.452 1.00 97.12 108 LEU A C 1
ATOM 796 O O . LEU A 1 108 ? -9.503 2.757 9.666 1.00 97.12 108 LEU A O 1
ATOM 800 N N . ILE A 1 109 ? -8.222 3.345 11.399 1.00 96.75 109 ILE A N 1
ATOM 801 C CA . ILE A 1 109 ? -8.808 4.685 11.509 1.00 96.75 109 ILE A CA 1
ATOM 802 C C . ILE A 1 109 ? -8.492 5.524 10.265 1.00 96.75 109 ILE A C 1
ATOM 804 O O . ILE A 1 109 ? -9.402 6.180 9.764 1.00 96.75 109 ILE A O 1
ATOM 808 N N . VAL A 1 110 ? -7.252 5.502 9.766 1.00 95.88 110 VAL A N 1
ATOM 809 C CA . VAL A 1 110 ? -6.842 6.267 8.575 1.00 95.88 110 VAL A CA 1
ATOM 810 C C . VAL A 1 110 ? -7.641 5.835 7.341 1.00 95.88 110 VAL A C 1
ATOM 812 O O . VAL A 1 110 ? -8.262 6.684 6.699 1.00 95.88 110 VAL A O 1
ATOM 815 N N . VAL A 1 111 ? -7.722 4.533 7.056 1.00 97.75 111 VAL A N 1
ATOM 816 C CA . VAL A 1 111 ? -8.430 4.032 5.861 1.00 97.75 111 VAL A CA 1
ATOM 817 C C . VAL A 1 111 ? -9.943 4.253 5.949 1.00 97.75 111 VAL A C 1
ATOM 819 O O . VAL A 1 111 ? -10.571 4.695 4.989 1.00 97.75 111 VAL A O 1
ATOM 822 N N . PHE A 1 112 ? -10.560 4.078 7.126 1.00 97.75 112 PHE A N 1
ATOM 823 C CA . PHE A 1 112 ? -11.994 4.355 7.278 1.00 97.75 112 PHE A CA 1
ATOM 824 C C . PHE A 1 112 ? -12.326 5.851 7.263 1.00 97.75 112 PHE A C 1
ATOM 826 O O . PHE A 1 112 ? -13.440 6.223 6.893 1.00 97.75 112 PHE A O 1
ATOM 833 N N . GLN A 1 113 ? -11.385 6.724 7.632 1.00 97.81 113 GLN A N 1
ATOM 834 C CA . GLN A 1 113 ? -11.547 8.170 7.471 1.00 97.81 113 GLN A CA 1
ATOM 835 C C . GLN A 1 113 ? -11.506 8.606 6.003 1.00 97.81 113 GLN A C 1
ATOM 837 O O . GLN A 1 113 ? -12.137 9.612 5.674 1.00 97.81 113 GLN A O 1
ATOM 842 N N . ALA A 1 114 ? -10.821 7.857 5.130 1.00 96.69 114 ALA A N 1
ATOM 843 C CA . ALA A 1 114 ? -10.838 8.100 3.687 1.00 96.69 114 ALA A CA 1
ATOM 844 C C . ALA A 1 114 ? -12.231 7.860 3.078 1.00 96.69 114 ALA A C 1
ATOM 846 O O . ALA A 1 114 ? -12.602 8.519 2.109 1.00 96.69 114 ALA A O 1
ATOM 847 N N . GLY A 1 115 ? -13.027 6.971 3.686 1.00 96.94 115 GLY A N 1
ATOM 848 C CA . GLY A 1 115 ? -14.425 6.746 3.318 1.00 96.94 115 GLY A CA 1
ATOM 849 C C . GLY A 1 115 ? -14.626 5.967 2.019 1.00 96.94 115 GLY A C 1
ATOM 850 O O . GLY A 1 115 ? -15.692 6.086 1.428 1.00 96.94 115 GLY A O 1
ATOM 851 N N . GLN A 1 116 ? -13.624 5.192 1.596 1.00 97.88 116 GLN A N 1
ATOM 852 C CA . GLN A 1 116 ? -13.638 4.423 0.343 1.00 97.88 116 GLN A CA 1
ATOM 853 C C . GLN A 1 116 ? -14.043 2.954 0.526 1.00 97.88 116 GLN A C 1
ATOM 855 O O . GLN A 1 116 ? -14.165 2.218 -0.443 1.00 97.88 116 GLN A O 1
ATOM 860 N N . TYR A 1 117 ? -14.283 2.525 1.769 1.00 98.19 117 TYR A N 1
ATOM 861 C CA . TYR A 1 117 ? -14.692 1.153 2.053 1.00 98.19 117 TYR A CA 1
ATOM 862 C C . TYR A 1 117 ? -16.043 0.839 1.409 1.00 98.19 117 TYR A C 1
ATOM 864 O O . TYR A 1 117 ? -17.064 1.385 1.844 1.00 98.19 117 TYR A O 1
ATOM 872 N N . GLU A 1 118 ? -16.049 -0.074 0.436 1.00 97.44 118 GLU A N 1
ATOM 873 C CA . GLU A 1 118 ? -17.258 -0.554 -0.247 1.00 97.44 118 GLU A CA 1
ATOM 874 C C . GLU A 1 118 ? -18.147 0.610 -0.748 1.00 97.44 118 GLU A C 1
ATOM 876 O O . GLU A 1 118 ? -19.378 0.574 -0.643 1.00 97.44 118 GLU A O 1
ATOM 881 N N . ASP A 1 119 ? -17.531 1.688 -1.249 1.00 97.06 119 ASP A N 1
ATOM 882 C CA . ASP A 1 119 ? -18.246 2.906 -1.657 1.00 97.06 119 ASP A CA 1
ATOM 883 C C . ASP A 1 119 ? -18.878 2.805 -3.063 1.00 97.06 119 ASP A C 1
ATOM 885 O O . ASP A 1 119 ? -19.768 3.590 -3.415 1.00 97.06 119 ASP A O 1
ATOM 889 N N . GLY A 1 120 ? -18.466 1.800 -3.844 1.00 94.06 120 GLY A N 1
ATOM 890 C CA . GLY A 1 120 ? -18.939 1.523 -5.198 1.00 94.06 120 GLY A CA 1
ATOM 891 C C . GLY A 1 120 ? -18.373 2.458 -6.271 1.00 94.06 120 GLY A C 1
ATOM 892 O O . GLY A 1 120 ? -18.930 2.507 -7.375 1.00 94.06 120 GLY A O 1
ATOM 893 N N . LEU A 1 121 ? -17.319 3.221 -5.968 1.00 94.75 121 LEU A N 1
ATOM 894 C CA . LEU A 1 121 ? -16.615 4.077 -6.916 1.00 94.75 121 LEU A CA 1
ATOM 895 C C . LEU A 1 121 ? -15.370 3.362 -7.452 1.00 94.75 121 LEU A C 1
ATOM 897 O O . LEU A 1 121 ? -14.392 3.234 -6.727 1.00 94.75 121 LEU A O 1
ATOM 901 N N . PRO A 1 122 ? -15.354 2.986 -8.742 1.00 93.62 122 PRO A N 1
ATOM 902 C CA . PRO A 1 122 ? -14.297 2.139 -9.256 1.00 93.62 122 PRO A CA 1
ATOM 903 C C . PRO A 1 122 ? -12.930 2.837 -9.280 1.00 93.62 122 PRO A C 1
ATOM 905 O O . PRO A 1 122 ? -12.821 3.973 -9.754 1.00 93.62 122 PRO A O 1
ATOM 908 N N . VAL A 1 123 ? -11.889 2.107 -8.886 1.00 92.31 123 VAL A N 1
ATOM 909 C CA . VAL A 1 123 ? -10.462 2.443 -8.974 1.00 92.31 123 VAL A CA 1
ATOM 910 C C . VAL A 1 123 ? -10.150 3.789 -8.316 1.00 92.31 123 VAL A C 1
ATOM 912 O O . VAL A 1 123 ? -9.454 4.639 -8.880 1.00 92.31 123 VAL A O 1
ATOM 915 N N . ASN A 1 124 ? -10.723 4.027 -7.136 1.00 95.00 124 ASN A N 1
ATOM 916 C CA . ASN A 1 124 ? -10.508 5.250 -6.362 1.00 95.00 124 ASN A CA 1
ATOM 917 C C . ASN A 1 124 ? -9.617 5.043 -5.127 1.00 95.00 124 ASN A C 1
ATOM 919 O O . ASN A 1 124 ? -9.297 6.030 -4.451 1.00 95.00 124 ASN A O 1
ATOM 923 N N . SER A 1 125 ? -9.233 3.795 -4.846 1.00 96.69 125 SER A N 1
ATOM 924 C CA . SER A 1 125 ? -8.487 3.420 -3.655 1.00 96.69 125 SER A CA 1
ATOM 925 C C . SER A 1 125 ? -6.998 3.248 -3.937 1.00 96.69 125 SER A C 1
ATOM 927 O O . SER A 1 125 ? -6.557 2.981 -5.054 1.00 96.69 125 SER A O 1
ATOM 929 N N . MET A 1 126 ? -6.207 3.518 -2.906 1.00 95.38 126 MET A N 1
ATOM 930 C CA . MET A 1 126 ? -4.755 3.415 -2.867 1.00 95.38 126 MET A CA 1
ATOM 931 C C . MET A 1 126 ? -4.367 2.714 -1.565 1.00 95.38 126 MET A C 1
ATOM 933 O O . MET A 1 126 ? -5.179 2.600 -0.648 1.00 95.38 126 MET A O 1
ATOM 937 N N . TRP A 1 127 ? -3.100 2.331 -1.422 1.00 96.19 127 TRP A N 1
ATOM 938 C CA . TRP A 1 127 ? -2.608 1.661 -0.214 1.00 96.19 127 TRP A CA 1
ATOM 939 C C . TRP A 1 127 ? -2.964 2.387 1.094 1.00 96.19 127 TRP A C 1
ATOM 941 O O . TRP A 1 127 ? -3.483 1.793 2.038 1.00 96.19 127 TRP A O 1
ATOM 951 N N . ALA A 1 128 ? -2.737 3.706 1.132 1.00 96.19 128 ALA A N 1
ATOM 952 C CA . ALA A 1 128 ? -3.017 4.541 2.302 1.00 96.19 128 ALA A CA 1
ATOM 953 C C . ALA A 1 128 ? -4.520 4.732 2.579 1.00 96.19 128 ALA A C 1
ATOM 955 O O . ALA A 1 128 ? -4.895 5.231 3.641 1.00 96.19 128 ALA A O 1
ATOM 956 N N . THR A 1 129 ? -5.385 4.368 1.630 1.00 97.06 129 THR A N 1
ATOM 957 C CA . THR A 1 129 ? -6.842 4.454 1.762 1.00 97.06 129 THR A CA 1
ATOM 958 C C . THR A 1 129 ? -7.531 3.089 1.809 1.00 97.06 129 THR A C 1
ATOM 960 O O . THR A 1 129 ? -8.737 3.054 2.043 1.00 97.06 129 THR A O 1
ATOM 963 N N . GLY A 1 130 ? -6.769 1.992 1.702 1.00 96.75 130 GLY A N 1
ATOM 964 C CA . GLY A 1 130 ? -7.209 0.631 2.013 1.00 96.75 130 GLY A CA 1
ATOM 965 C C . GLY A 1 130 ? -7.053 -0.414 0.903 1.00 96.75 130 GLY A C 1
ATOM 966 O O . GLY A 1 130 ? -7.370 -1.564 1.172 1.00 96.75 130 GLY A O 1
ATOM 967 N N . ASP A 1 131 ? -6.551 -0.057 -0.284 1.00 97.12 131 ASP A N 1
ATOM 968 C CA . ASP A 1 131 ? -6.261 -1.003 -1.384 1.00 97.12 131 ASP A CA 1
ATOM 969 C C . ASP A 1 131 ? -4.952 -1.767 -1.094 1.00 97.12 131 ASP A C 1
ATOM 971 O O . ASP A 1 131 ? -3.852 -1.318 -1.435 1.00 97.12 131 ASP A O 1
ATOM 975 N N . TRP A 1 132 ? -5.058 -2.879 -0.368 1.00 97.00 132 TRP A N 1
ATOM 976 C CA . TRP A 1 132 ? -3.934 -3.705 0.083 1.00 97.00 132 TRP A CA 1
ATOM 977 C C . TRP A 1 132 ? -3.729 -4.951 -0.777 1.00 97.00 132 TRP A C 1
ATOM 979 O O . TRP A 1 132 ? -2.642 -5.535 -0.733 1.00 97.00 132 TRP A O 1
ATOM 989 N N . ASP A 1 133 ? -4.725 -5.367 -1.561 1.00 95.56 133 ASP A N 1
ATOM 990 C CA . ASP A 1 133 ? -4.545 -6.411 -2.571 1.00 95.56 133 ASP A CA 1
ATOM 991 C C . ASP A 1 133 ? -4.208 -5.880 -3.979 1.00 95.56 133 ASP A C 1
ATOM 993 O O . ASP A 1 133 ? -3.770 -6.674 -4.822 1.00 95.56 133 ASP A O 1
ATOM 997 N N . MET A 1 134 ? -4.237 -4.551 -4.149 1.00 95.81 134 MET A N 1
ATOM 998 C CA . MET A 1 134 ? -3.896 -3.771 -5.344 1.00 95.81 134 MET A CA 1
ATOM 999 C C . MET A 1 134 ? -4.922 -3.846 -6.476 1.00 95.81 134 MET A C 1
ATOM 1001 O O . MET A 1 134 ? -4.588 -3.505 -7.615 1.00 95.81 134 MET A O 1
ATOM 1005 N N . ASP A 1 135 ? -6.164 -4.245 -6.210 1.00 94.94 135 ASP A N 1
ATOM 1006 C CA . ASP A 1 135 ? -7.227 -4.282 -7.217 1.00 94.94 135 ASP A CA 1
ATOM 1007 C C . ASP A 1 135 ? -7.857 -2.906 -7.525 1.00 94.94 135 ASP A C 1
ATOM 1009 O O . ASP A 1 135 ? -8.514 -2.743 -8.561 1.00 94.94 135 ASP A O 1
ATOM 1013 N N . GLY A 1 136 ? -7.523 -1.881 -6.734 1.00 95.50 136 GLY A N 1
ATOM 1014 C CA . GLY A 1 136 ? -7.977 -0.499 -6.910 1.00 95.50 136 GLY A CA 1
ATOM 1015 C C . GLY A 1 136 ? -9.200 -0.124 -6.071 1.00 95.50 136 GLY A C 1
ATOM 1016 O O . GLY A 1 136 ? -9.626 1.036 -6.125 1.00 95.50 136 GLY A O 1
ATOM 1017 N N . GLU A 1 137 ? -9.741 -1.057 -5.292 1.00 97.00 137 GLU A N 1
ATOM 1018 C CA . GLU A 1 137 ? -10.857 -0.856 -4.372 1.00 97.00 137 GLU A CA 1
ATOM 1019 C C . GLU A 1 137 ? -10.401 -1.021 -2.921 1.00 97.00 137 GLU A C 1
ATOM 1021 O O . GLU A 1 137 ? -9.444 -1.723 -2.631 1.00 97.00 137 GLU A O 1
ATOM 1026 N N . PHE A 1 138 ? -11.106 -0.388 -1.981 1.00 98.06 138 PHE A N 1
ATOM 1027 C CA . PHE A 1 138 ? -11.012 -0.773 -0.577 1.00 98.06 138 PHE A CA 1
ATOM 1028 C C . PHE A 1 138 ? -12.239 -1.605 -0.221 1.00 98.06 138 PHE A C 1
ATOM 1030 O O . PHE A 1 138 ? -13.343 -1.088 -0.019 1.00 98.06 138 PHE A O 1
ATOM 1037 N N . SER A 1 139 ? -12.046 -2.914 -0.140 1.00 97.56 139 SER A N 1
ATOM 1038 C CA . SER A 1 139 ? -13.114 -3.886 0.039 1.00 97.56 139 SER A CA 1
ATOM 1039 C C . SER A 1 139 ? -12.857 -4.823 1.217 1.00 97.56 139 SER A C 1
ATOM 1041 O O . SER A 1 139 ? -11.862 -4.765 1.946 1.00 97.56 139 SER A O 1
ATOM 1043 N N . THR A 1 140 ? -13.794 -5.743 1.423 1.00 97.69 140 THR A N 1
ATOM 1044 C CA . THR A 1 140 ? -13.598 -6.849 2.363 1.00 97.69 140 THR A CA 1
ATOM 1045 C C . THR A 1 140 ? -12.376 -7.712 2.000 1.00 97.69 140 THR A C 1
ATOM 1047 O O . THR A 1 140 ? -11.758 -8.283 2.90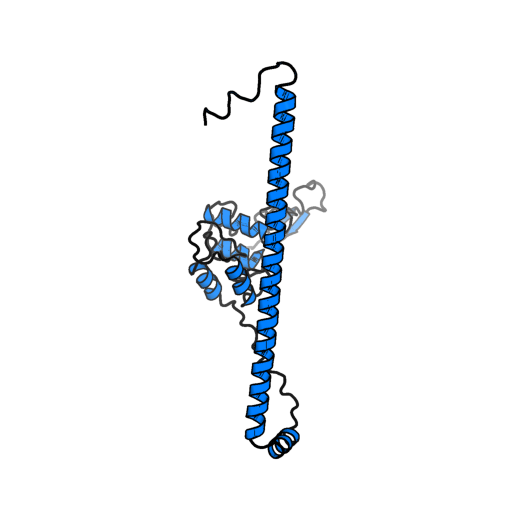3 1.00 97.69 140 THR A O 1
ATOM 1050 N N . SER A 1 141 ? -12.011 -7.815 0.715 1.00 97.25 141 SER A N 1
ATOM 1051 C CA . SER A 1 141 ? -10.858 -8.603 0.254 1.00 97.25 141 SER A CA 1
ATOM 1052 C C . SER A 1 141 ? -9.543 -8.057 0.805 1.00 97.25 141 SER A C 1
ATOM 1054 O O . SER A 1 141 ? -8.731 -8.837 1.302 1.00 97.25 141 SER A O 1
ATOM 1056 N N . ASP A 1 142 ? -9.384 -6.736 0.862 1.00 97.56 142 ASP A N 1
ATOM 1057 C CA . ASP A 1 142 ? -8.207 -6.074 1.430 1.00 97.56 142 ASP A CA 1
ATOM 1058 C C . ASP A 1 142 ? -8.056 -6.356 2.915 1.00 97.56 142 ASP A C 1
ATOM 1060 O O . ASP A 1 142 ? -6.987 -6.751 3.386 1.00 97.56 142 ASP A O 1
ATOM 1064 N N . LEU A 1 143 ? -9.155 -6.230 3.666 1.00 97.06 143 LEU A N 1
ATOM 1065 C CA . LEU A 1 143 ? -9.164 -6.558 5.089 1.00 97.06 143 LEU A CA 1
ATOM 1066 C C . LEU A 1 143 ? -8.747 -8.016 5.303 1.00 97.06 143 LEU A C 1
ATOM 1068 O O . LEU A 1 143 ? -7.941 -8.312 6.187 1.00 97.06 143 LEU A O 1
ATOM 1072 N N . VAL A 1 144 ? -9.269 -8.934 4.489 1.00 96.88 144 VAL A N 1
ATOM 1073 C CA . VAL A 1 144 ? -8.889 -10.347 4.546 1.00 96.88 144 VAL A CA 1
ATOM 1074 C C . VAL A 1 144 ? -7.402 -10.522 4.228 1.00 96.88 144 VAL A C 1
ATOM 1076 O O . VAL A 1 144 ? -6.719 -11.192 5.003 1.00 96.88 144 VAL A O 1
ATOM 1079 N N . THR A 1 145 ? -6.888 -9.890 3.172 1.00 95.38 145 THR A N 1
ATOM 1080 C CA . THR A 1 145 ? -5.466 -9.913 2.791 1.00 95.38 145 THR A CA 1
ATOM 1081 C C . THR A 1 145 ? -4.575 -9.432 3.940 1.00 95.38 145 THR A C 1
ATOM 1083 O O . THR A 1 145 ? -3.644 -10.136 4.338 1.00 95.38 145 THR A O 1
ATOM 1086 N N . ALA A 1 146 ? -4.906 -8.300 4.567 1.00 95.88 146 ALA A N 1
ATOM 1087 C CA . ALA A 1 146 ? -4.151 -7.777 5.703 1.00 95.88 146 ALA A CA 1
ATOM 1088 C C . ALA A 1 146 ? -4.189 -8.705 6.921 1.00 95.88 146 ALA A C 1
ATOM 1090 O O . ALA A 1 146 ? -3.145 -9.011 7.499 1.00 95.88 146 ALA A O 1
ATOM 1091 N N . PHE A 1 147 ? -5.361 -9.212 7.311 1.00 95.75 147 PHE A N 1
ATOM 1092 C CA . PHE A 1 147 ? -5.467 -10.076 8.491 1.00 95.75 147 PHE A CA 1
ATOM 1093 C C . PHE A 1 147 ? -4.892 -11.481 8.281 1.00 95.75 147 PHE A C 1
ATOM 1095 O O . PHE A 1 147 ? -4.425 -12.087 9.248 1.00 95.75 147 PHE A O 1
ATOM 1102 N N . GLN A 1 148 ? -4.882 -12.001 7.052 1.00 95.50 148 GLN A N 1
ATOM 1103 C CA . GLN A 1 148 ? -4.290 -13.306 6.736 1.00 95.50 148 GLN A CA 1
ATOM 1104 C C . GLN A 1 148 ? -2.786 -13.360 7.017 1.00 95.50 148 GLN A C 1
ATOM 1106 O O . GLN A 1 148 ? -2.268 -14.426 7.348 1.00 95.50 148 GLN A O 1
ATOM 1111 N N . THR A 1 149 ? -2.099 -12.219 6.962 1.00 88.38 149 THR A N 1
ATOM 1112 C CA . THR A 1 149 ? -0.661 -12.133 7.264 1.00 88.38 149 THR A CA 1
ATOM 1113 C C . THR A 1 149 ? -0.355 -12.282 8.753 1.00 88.38 149 THR A C 1
ATOM 1115 O O . THR A 1 149 ? 0.773 -12.588 9.132 1.00 88.38 149 THR A O 1
ATOM 1118 N N . GLY A 1 150 ? -1.359 -12.089 9.618 1.00 87.81 150 GLY A N 1
ATOM 1119 C CA . GLY A 1 150 ? -1.205 -12.169 11.069 1.00 87.81 150 GLY A CA 1
ATOM 1120 C C . GLY A 1 150 ? -0.406 -11.017 11.688 1.00 87.81 150 GLY A C 1
ATOM 1121 O O . GLY A 1 150 ? -0.058 -11.105 12.864 1.00 87.81 150 GLY A O 1
ATOM 1122 N N . ALA A 1 151 ? -0.130 -9.944 10.938 1.00 90.44 151 ALA A N 1
ATOM 1123 C CA . ALA A 1 151 ? 0.688 -8.821 11.396 1.00 90.44 151 ALA A CA 1
ATOM 1124 C C . ALA A 1 151 ? -0.039 -7.837 12.333 1.00 90.44 151 ALA A C 1
ATOM 1126 O O . ALA A 1 151 ? 0.600 -6.954 12.899 1.00 90.44 151 ALA A O 1
ATOM 1127 N N . TYR A 1 152 ? -1.358 -7.978 12.520 1.00 94.69 152 TYR A N 1
ATOM 1128 C CA . TYR A 1 152 ? -2.134 -7.035 13.325 1.00 94.69 152 TYR A CA 1
ATOM 1129 C C . TYR A 1 152 ? -1.699 -7.032 14.795 1.00 94.69 152 TYR A C 1
ATOM 1131 O O . TYR A 1 152 ? -1.864 -8.017 15.524 1.00 94.69 152 TYR A O 1
ATOM 1139 N N . VAL A 1 153 ? -1.226 -5.879 15.260 1.00 92.94 153 VAL A N 1
ATOM 1140 C CA . VAL A 1 153 ? -0.865 -5.639 16.653 1.00 92.94 153 VAL A CA 1
ATOM 1141 C C . VAL A 1 153 ? -1.994 -4.877 17.330 1.00 92.94 153 VAL A C 1
ATOM 1143 O O . VAL A 1 153 ? -2.186 -3.676 17.144 1.00 92.94 153 VAL A O 1
ATOM 1146 N N . ALA A 1 154 ? -2.742 -5.572 18.186 1.00 84.94 154 ALA A N 1
ATOM 1147 C CA . ALA A 1 154 ? -3.655 -4.893 19.090 1.00 84.94 154 ALA A CA 1
ATOM 1148 C C . ALA A 1 154 ? -2.843 -3.978 20.015 1.00 84.94 154 ALA A C 1
ATOM 1150 O O . ALA A 1 154 ? -1.875 -4.426 20.637 1.00 84.94 154 ALA A O 1
ATOM 1151 N N . ALA A 1 155 ? -3.256 -2.712 20.136 1.00 73.62 155 ALA A N 1
ATOM 1152 C CA . ALA A 1 155 ? -2.695 -1.813 21.134 1.00 73.62 155 ALA A CA 1
ATOM 1153 C C . ALA A 1 155 ? -2.690 -2.542 22.481 1.00 73.62 155 ALA A C 1
ATOM 1155 O O . ALA A 1 155 ? -3.735 -3.030 22.924 1.00 73.62 155 ALA A O 1
ATOM 1156 N N . ALA A 1 156 ? -1.514 -2.664 23.105 1.00 60.94 156 ALA A N 1
ATOM 1157 C CA . ALA A 1 156 ? -1.408 -3.288 24.410 1.00 60.94 156 ALA A CA 1
ATOM 1158 C C . ALA A 1 156 ? -2.395 -2.568 25.327 1.00 60.94 156 ALA A C 1
ATOM 1160 O O . ALA A 1 156 ? -2.219 -1.384 25.618 1.00 60.94 156 ALA A O 1
ATOM 1161 N N . THR A 1 157 ? -3.459 -3.256 25.747 1.00 48.28 157 THR A N 1
ATOM 1162 C CA . THR A 1 157 ? -4.353 -2.729 26.768 1.00 48.28 157 THR A CA 1
ATOM 1163 C C . THR A 1 157 ? -3.485 -2.452 27.980 1.00 48.28 157 THR A C 1
ATOM 1165 O O . THR A 1 157 ? -3.157 -3.356 28.749 1.00 48.28 157 THR A O 1
ATOM 1168 N N . THR A 1 158 ? -3.128 -1.189 28.188 1.00 45.19 158 THR A N 1
ATOM 1169 C CA . THR A 1 158 ? -2.834 -0.667 29.510 1.00 45.19 158 THR A CA 1
ATOM 1170 C C . THR A 1 158 ? -4.151 -0.714 30.273 1.00 45.19 158 THR A C 1
ATOM 1172 O O . THR A 1 158 ? -4.802 0.291 30.538 1.00 45.19 158 THR A O 1
ATOM 1175 N N . ALA A 1 159 ? -4.567 -1.927 30.642 1.00 44.12 159 ALA A N 1
ATOM 1176 C CA . ALA A 1 159 ? -5.436 -2.135 31.776 1.00 44.12 159 ALA A CA 1
ATOM 1177 C C . ALA A 1 159 ? -4.655 -1.621 32.992 1.00 44.12 159 ALA A C 1
ATOM 1179 O O . ALA A 1 159 ? -3.898 -2.348 33.621 1.00 44.12 159 ALA A O 1
ATOM 1180 N N . SER A 1 160 ? -4.766 -0.312 33.229 1.00 45.41 160 SER A N 1
ATOM 1181 C CA . SER A 1 160 ? -4.453 0.392 34.464 1.00 45.41 160 SER A CA 1
ATOM 1182 C C . SER A 1 160 ? -3.246 -0.156 35.244 1.00 45.41 160 SER A C 1
ATOM 1184 O O . SER A 1 160 ? -3.403 -0.712 36.331 1.00 45.41 160 SER A O 1
ATOM 1186 N N . GLN A 1 161 ? -2.023 0.146 34.798 1.00 41.62 161 GLN A N 1
ATOM 1187 C CA . GLN A 1 161 ? -0.917 0.328 35.750 1.00 41.62 161 GLN A CA 1
ATOM 1188 C C . GLN A 1 161 ? -1.033 1.711 36.418 1.00 41.62 161 GLN A C 1
ATOM 1190 O O . GLN A 1 161 ? -0.156 2.558 36.330 1.00 41.62 161 GLN A O 1
ATOM 1195 N N . ALA A 1 162 ? -2.164 1.934 37.089 1.00 46.12 162 ALA A N 1
ATOM 1196 C CA . ALA A 1 162 ? -2.357 2.962 38.111 1.00 46.12 162 ALA A CA 1
ATOM 1197 C C . ALA A 1 162 ? -2.748 2.308 39.453 1.00 46.12 162 ALA A C 1
ATOM 1199 O O . ALA A 1 162 ? -3.442 2.900 40.274 1.00 46.12 162 ALA A O 1
ATOM 1200 N N . ALA A 1 163 ? -2.317 1.061 39.675 1.00 47.88 163 ALA A N 1
ATOM 1201 C CA . ALA A 1 163 ? -2.548 0.305 40.905 1.00 47.88 163 ALA A CA 1
ATOM 1202 C C . ALA A 1 163 ? -1.238 -0.241 41.505 1.00 47.88 163 ALA A C 1
ATOM 1204 O O . ALA A 1 163 ? -1.173 -1.371 41.970 1.00 47.88 163 ALA A O 1
ATOM 1205 N N . THR A 1 164 ? -0.198 0.590 41.530 1.00 46.47 164 THR A N 1
ATOM 1206 C CA . THR A 1 164 ? 0.996 0.416 42.372 1.00 46.47 164 THR A CA 1
ATOM 1207 C C . THR A 1 164 ? 1.269 1.809 42.936 1.00 46.47 164 THR A C 1
ATOM 1209 O O . THR A 1 164 ? 1.817 2.647 42.240 1.00 46.47 164 THR A O 1
ATOM 1212 N N . SER A 1 165 ? 0.768 2.233 44.089 1.00 48.03 165 SER A N 1
ATOM 1213 C CA . SER A 1 165 ? 0.795 1.609 45.405 1.00 48.03 165 SER A CA 1
ATOM 1214 C C . SER A 1 165 ? -0.405 2.103 46.223 1.00 48.03 165 SER A C 1
ATOM 1216 O O . SER A 1 165 ? -0.310 3.053 46.999 1.00 48.03 165 SER A O 1
ATOM 1218 N N . VAL A 1 166 ? -1.568 1.467 46.079 1.00 53.22 166 VAL A N 1
ATOM 1219 C CA . VAL A 1 166 ? -2.643 1.732 47.040 1.00 53.22 166 VAL A CA 1
ATOM 1220 C C . VAL A 1 166 ? -2.330 0.928 48.295 1.00 53.22 166 VAL A C 1
ATOM 1222 O O . VAL A 1 166 ? -2.458 -0.294 48.320 1.00 53.22 166 VAL A O 1
ATOM 1225 N N . ASN A 1 167 ? -1.843 1.615 49.326 1.00 60.06 167 ASN A N 1
ATOM 1226 C CA . ASN A 1 167 ? -1.612 1.031 50.637 1.00 60.06 167 ASN A CA 1
ATOM 1227 C C . ASN A 1 167 ? -2.943 0.444 51.135 1.00 60.06 167 ASN A C 1
ATOM 1229 O O . ASN A 1 167 ? -3.891 1.187 51.391 1.00 60.06 167 ASN A O 1
ATOM 1233 N N . VAL A 1 168 ? -3.039 -0.885 51.227 1.00 56.75 168 VAL A N 1
ATOM 1234 C CA . VAL A 1 168 ? -4.288 -1.602 51.553 1.00 56.75 168 VAL A CA 1
ATOM 1235 C C . VAL A 1 168 ? -4.873 -1.128 52.897 1.00 56.75 168 VAL A C 1
ATOM 1237 O O . VAL A 1 168 ? -6.089 -1.128 53.081 1.00 56.75 168 VAL A O 1
ATOM 1240 N N . ALA A 1 169 ? -4.036 -0.591 53.793 1.00 56.97 169 ALA A N 1
ATOM 1241 C CA . ALA A 1 169 ? -4.461 0.033 55.045 1.00 56.97 169 ALA A CA 1
ATOM 1242 C C . ALA A 1 169 ? -5.227 1.367 54.872 1.00 56.97 169 ALA A C 1
ATOM 1244 O O . ALA A 1 169 ? -6.052 1.707 55.718 1.00 56.97 169 ALA A O 1
ATOM 1245 N N . GLN A 1 170 ? -5.003 2.123 53.788 1.00 55.59 170 GLN A N 1
ATOM 1246 C CA . GLN A 1 170 ? -5.724 3.377 53.511 1.00 55.59 170 GLN A CA 1
ATOM 1247 C C . GLN A 1 170 ? -7.093 3.154 52.849 1.00 55.59 170 GLN A C 1
ATOM 1249 O O . GLN A 1 170 ? -7.984 3.985 53.010 1.00 55.59 170 GLN A O 1
ATOM 1254 N N . ILE A 1 171 ? -7.300 2.035 52.143 1.00 55.97 171 ILE A N 1
ATOM 1255 C CA . ILE A 1 171 ? -8.614 1.700 51.559 1.00 55.97 171 ILE A CA 1
ATOM 1256 C C . ILE A 1 171 ? -9.599 1.284 52.662 1.00 55.97 171 ILE A C 1
ATOM 1258 O O . ILE A 1 171 ? -10.767 1.672 52.629 1.00 55.97 171 ILE A O 1
ATOM 1262 N N . ALA A 1 172 ? -9.126 0.536 53.663 1.00 55.69 172 ALA A N 1
ATOM 1263 C CA . ALA A 1 172 ? -9.950 0.084 54.783 1.00 55.69 172 ALA A CA 1
ATOM 1264 C C . ALA A 1 172 ? -10.477 1.257 55.634 1.00 55.69 172 ALA A C 1
ATOM 1266 O O . ALA A 1 172 ? -11.66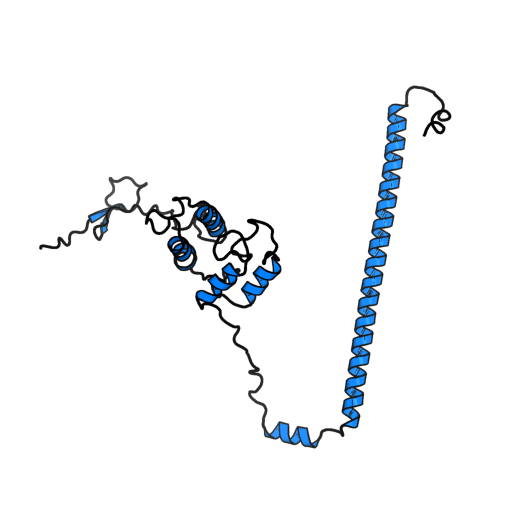9 1.312 55.924 1.00 55.69 172 ALA A O 1
ATOM 1267 N N . SER A 1 173 ? -9.636 2.254 55.940 1.00 56.75 173 SER A N 1
ATOM 1268 C CA . SER A 1 173 ? -10.046 3.433 56.724 1.00 56.75 173 SER A CA 1
ATOM 1269 C C . SER A 1 173 ? -10.932 4.422 55.948 1.00 56.75 173 SER A C 1
ATOM 1271 O O . SER A 1 173 ? -11.755 5.129 56.539 1.00 56.75 173 SER A O 1
ATOM 1273 N N . ALA A 1 174 ? -10.830 4.449 54.615 1.00 56.50 174 ALA A N 1
ATOM 1274 C CA . ALA A 1 174 ? -11.701 5.253 53.756 1.00 56.50 174 ALA A CA 1
ATOM 1275 C C . ALA A 1 174 ? -13.115 4.658 53.597 1.00 56.50 174 ALA A C 1
ATOM 1277 O O . ALA A 1 174 ? -14.062 5.393 53.311 1.00 56.50 174 ALA A O 1
ATOM 1278 N N . ASN A 1 175 ? -13.288 3.345 53.790 1.00 53.47 175 ASN A N 1
ATOM 1279 C CA . ASN A 1 175 ? -14.600 2.701 53.676 1.00 53.47 175 ASN A CA 1
ATOM 1280 C C . ASN A 1 175 ? -15.466 2.877 54.939 1.00 53.47 175 ASN A C 1
ATOM 1282 O O . ASN A 1 175 ? -16.690 2.908 54.842 1.00 53.47 175 ASN A O 1
ATOM 1286 N N . GLU A 1 176 ? -14.845 3.059 56.106 1.00 51.31 176 GLU A N 1
ATOM 1287 C CA . GLU A 1 176 ? -15.539 3.253 57.391 1.00 51.31 176 GLU A CA 1
ATOM 1288 C C . GLU A 1 176 ? -16.042 4.692 57.610 1.00 51.31 176 GLU A C 1
ATOM 1290 O O . GLU A 1 176 ? -16.884 4.938 58.469 1.00 51.31 176 GLU A O 1
ATOM 1295 N N . SER A 1 177 ? -15.573 5.651 56.806 1.00 52.28 177 SER A N 1
ATOM 1296 C CA . SER A 1 177 ? -15.905 7.080 56.921 1.00 52.28 177 SER A CA 1
ATOM 1297 C C . SER A 1 177 ? -16.856 7.597 55.829 1.00 52.28 177 SER A C 1
ATOM 1299 O O . SER A 1 177 ? -17.109 8.802 55.743 1.00 52.28 177 SER A O 1
ATOM 1301 N N . ARG A 1 178 ? -17.436 6.713 55.000 1.00 54.53 178 ARG A N 1
ATOM 1302 C CA . ARG A 1 178 ? -18.390 7.118 53.952 1.00 54.53 178 ARG A CA 1
ATOM 1303 C C . ARG A 1 178 ? -19.708 7.607 54.580 1.00 54.53 178 ARG A C 1
ATOM 1305 O O . ARG A 1 178 ? -20.384 6.825 55.247 1.00 54.53 178 ARG A O 1
ATOM 1312 N N . PRO A 1 179 ? -20.130 8.867 54.353 1.00 50.69 179 PRO A N 1
ATOM 1313 C CA . PRO A 1 179 ? -21.441 9.330 54.790 1.00 50.69 179 PRO A CA 1
ATOM 1314 C C . PRO A 1 179 ? -22.546 8.534 54.081 1.00 50.69 179 PRO A C 1
ATOM 1316 O O . PRO A 1 179 ? -22.427 8.220 52.896 1.00 50.69 179 PRO A O 1
ATOM 1319 N N . SER A 1 180 ? -23.611 8.217 54.823 1.00 57.84 180 SER A N 1
ATOM 1320 C CA . SER A 1 180 ? -24.768 7.420 54.392 1.00 57.84 180 SER A CA 1
ATOM 1321 C C . SER A 1 180 ? -25.242 7.733 52.964 1.00 57.84 180 SER A C 1
ATOM 1323 O O . SER A 1 180 ? -25.275 8.898 52.555 1.00 57.84 180 SER A O 1
ATOM 1325 N N . ALA A 1 181 ? -25.677 6.681 52.256 1.00 49.78 181 ALA A N 1
ATOM 1326 C CA . ALA A 1 181 ? -26.101 6.634 50.847 1.00 49.78 181 ALA A CA 1
ATOM 1327 C C . ALA A 1 181 ? -26.974 7.810 50.356 1.00 49.78 181 ALA A C 1
ATOM 1329 O O . ALA A 1 181 ? -26.944 8.148 49.176 1.00 49.78 181 ALA A O 1
ATOM 1330 N N . THR A 1 182 ? -27.685 8.491 51.252 1.00 51.41 182 THR A N 1
ATOM 1331 C CA . THR A 1 182 ? -28.494 9.682 50.970 1.00 51.41 182 THR A CA 1
ATOM 1332 C C . THR A 1 182 ? -27.695 10.859 50.394 1.00 51.41 182 THR A C 1
ATOM 1334 O O . THR A 1 182 ? -28.182 11.538 49.500 1.00 51.41 182 THR A O 1
ATOM 1337 N N . ARG A 1 183 ? -26.446 11.100 50.830 1.00 54.50 183 ARG A N 1
ATOM 1338 C CA . ARG A 1 183 ? -25.650 12.244 50.323 1.00 54.50 183 ARG A CA 1
ATOM 1339 C C . ARG A 1 183 ? -25.029 12.013 48.944 1.00 54.50 183 ARG A C 1
ATOM 1341 O O . ARG A 1 183 ? -24.646 12.978 48.286 1.00 54.50 183 ARG A O 1
ATOM 1348 N N . PHE A 1 184 ? -24.927 10.757 48.506 1.00 51.88 184 PHE A N 1
ATOM 1349 C CA . PHE A 1 184 ? -24.393 10.417 47.186 1.00 51.88 184 PHE A CA 1
ATOM 1350 C C . PHE A 1 184 ? -25.403 10.730 46.075 1.00 51.88 184 PHE A C 1
ATOM 1352 O O . PHE A 1 184 ? -25.010 11.259 45.039 1.00 51.88 184 PHE A O 1
ATOM 1359 N N . ALA A 1 185 ? -26.697 10.492 46.318 1.00 55.81 185 ALA A N 1
ATOM 1360 C CA . ALA A 1 185 ? -27.760 10.845 45.379 1.00 55.81 185 ALA A CA 1
ATOM 1361 C C . ALA A 1 185 ? -27.789 12.363 45.105 1.00 55.81 185 ALA A C 1
ATOM 1363 O O . ALA A 1 185 ? -27.715 12.775 43.950 1.00 55.81 185 ALA A O 1
ATOM 1364 N N . ASP A 1 186 ? -27.730 13.191 46.156 1.00 55.94 186 ASP A N 1
ATOM 1365 C CA . ASP A 1 186 ? -27.705 14.659 46.037 1.00 55.94 186 ASP A CA 1
ATOM 1366 C C . ASP A 1 186 ? -26.459 15.205 45.312 1.00 55.94 186 ASP A C 1
ATOM 1368 O O . ASP A 1 186 ? -26.470 16.314 44.770 1.00 55.94 186 ASP A O 1
ATOM 1372 N N . ALA A 1 187 ? -25.332 14.489 45.363 1.00 56.12 187 ALA A N 1
ATOM 1373 C CA . ALA A 1 187 ? -24.101 14.886 44.679 1.00 56.12 187 ALA A CA 1
ATOM 1374 C C . ALA A 1 187 ? -24.139 14.526 43.187 1.00 56.12 187 ALA A C 1
ATOM 1376 O O . ALA A 1 187 ? -23.690 15.313 42.351 1.00 56.12 187 ALA A O 1
ATOM 1377 N N . VAL A 1 188 ? -24.714 13.368 42.853 1.00 60.19 188 VAL A N 1
ATOM 1378 C CA . VAL A 1 188 ? -24.911 12.941 41.466 1.00 60.19 188 VAL A CA 1
ATOM 1379 C C . VAL A 1 188 ? -25.907 13.873 40.773 1.00 60.19 188 VAL A C 1
ATOM 1381 O O . VAL A 1 188 ? -25.577 14.410 39.718 1.00 60.19 188 VAL A O 1
ATOM 1384 N N . ASP A 1 189 ? -27.046 14.186 41.393 1.00 59.56 189 ASP A N 1
ATOM 1385 C CA . ASP A 1 189 ? -28.085 15.037 40.785 1.00 59.56 189 ASP A CA 1
ATOM 1386 C C . ASP A 1 189 ? -27.590 16.462 40.465 1.00 59.56 189 ASP A C 1
ATOM 1388 O O . ASP A 1 189 ? -27.858 17.020 39.396 1.00 59.56 189 ASP A O 1
ATOM 1392 N N . ARG A 1 190 ? -26.750 17.037 41.339 1.00 57.50 190 ARG A N 1
ATOM 1393 C CA . ARG A 1 190 ? -26.111 18.344 41.096 1.00 57.50 190 ARG A CA 1
ATOM 1394 C C . ARG A 1 190 ? -25.101 18.321 39.941 1.00 57.50 190 ARG A C 1
ATOM 1396 O O . ARG A 1 190 ? -24.918 19.340 39.268 1.00 57.50 190 ARG A O 1
ATOM 1403 N N . SER A 1 191 ? -24.468 17.176 39.684 1.00 53.50 191 SER A N 1
ATOM 1404 C CA . SER A 1 191 ? -23.536 16.995 38.564 1.00 53.50 191 SER A CA 1
ATOM 1405 C C . SER A 1 191 ? -24.271 16.957 37.221 1.00 53.50 191 SER A C 1
ATOM 1407 O O . SER A 1 191 ? -23.876 17.659 36.286 1.00 53.50 191 SER A O 1
ATOM 1409 N N . TRP A 1 192 ? -25.393 16.232 37.139 1.00 47.06 192 TRP A N 1
ATOM 1410 C CA . TRP A 1 192 ? -26.210 16.162 35.921 1.00 47.06 192 TRP A CA 1
ATOM 1411 C C . TRP A 1 192 ? -26.826 17.523 35.555 1.00 47.06 192 TRP A C 1
ATOM 1413 O O . TRP A 1 192 ? -26.743 17.939 34.398 1.00 47.06 192 TRP A O 1
ATOM 1423 N N . ALA A 1 193 ? -27.322 18.287 36.536 1.00 55.06 193 ALA A N 1
ATOM 1424 C CA . ALA A 1 193 ? -27.854 19.638 36.308 1.00 55.06 193 ALA A CA 1
ATOM 1425 C C . ALA A 1 193 ? -26.791 20.643 35.800 1.00 55.06 193 ALA A C 1
ATOM 1427 O O . ALA A 1 193 ? -27.080 21.537 34.994 1.00 55.06 193 ALA A O 1
ATOM 1428 N N . SER A 1 194 ? -25.536 20.481 36.233 1.00 54.00 194 SER A N 1
ATOM 1429 C CA . SER A 1 194 ? -24.409 21.332 35.820 1.00 54.00 194 SER A CA 1
ATOM 1430 C C . SER A 1 194 ? -23.934 21.028 34.392 1.00 54.00 194 SER A C 1
ATOM 1432 O O . SER A 1 194 ? -23.497 21.921 33.662 1.00 54.00 194 SER A O 1
ATOM 1434 N N . GLN A 1 195 ? -24.035 19.770 33.959 1.00 53.28 195 GLN A N 1
ATOM 1435 C CA . GLN A 1 195 ? -23.681 19.377 32.593 1.00 53.28 195 GLN A CA 1
ATOM 1436 C C . GLN A 1 195 ? -24.748 19.801 31.580 1.00 53.28 195 GLN A C 1
ATOM 1438 O O . GLN A 1 195 ? -24.406 20.250 30.483 1.00 53.28 195 GLN A O 1
ATOM 1443 N N . ASP A 1 196 ? -26.024 19.740 31.958 1.00 56.25 196 ASP A N 1
ATOM 1444 C CA . ASP A 1 196 ? -27.129 20.114 31.073 1.00 56.25 196 ASP A CA 1
ATOM 1445 C C . ASP A 1 196 ? -27.185 21.636 30.828 1.00 56.25 196 ASP A C 1
ATOM 1447 O O . ASP A 1 196 ? -27.367 22.109 29.701 1.00 56.25 196 ASP A O 1
ATOM 1451 N N . THR A 1 197 ? -26.879 22.437 31.854 1.00 57.09 197 THR A N 1
ATOM 1452 C CA . THR A 1 197 ? -26.707 23.894 31.703 1.00 57.09 197 THR A CA 1
ATOM 1453 C C . THR A 1 197 ? -25.511 24.256 30.818 1.00 57.09 197 THR A C 1
ATOM 1455 O O . THR A 1 197 ? -25.614 25.175 29.997 1.00 57.09 197 THR A O 1
ATOM 1458 N N . ARG A 1 198 ? -24.397 23.511 30.903 1.00 55.78 198 ARG A N 1
ATOM 1459 C CA . ARG A 1 198 ? -23.233 23.703 30.020 1.00 55.78 198 ARG A CA 1
ATOM 1460 C C . ARG A 1 198 ? -23.565 23.365 28.562 1.00 55.78 198 ARG A C 1
ATOM 1462 O O . ARG A 1 198 ? -23.228 24.152 27.679 1.00 55.78 198 ARG A O 1
ATOM 1469 N N . ARG A 1 199 ? -24.280 22.261 28.311 1.00 58.31 199 ARG A N 1
ATOM 1470 C CA . ARG A 1 199 ? -24.739 21.862 26.966 1.00 58.31 199 ARG A CA 1
ATOM 1471 C C . ARG A 1 199 ? -25.701 22.881 26.354 1.00 58.31 199 ARG A C 1
ATOM 1473 O O . ARG A 1 199 ? -25.510 23.281 25.208 1.00 58.31 199 ARG A O 1
ATOM 1480 N N . ARG A 1 200 ? -26.672 23.387 27.126 1.00 57.53 200 ARG A N 1
ATOM 1481 C CA . ARG A 1 200 ? -27.585 24.450 26.660 1.00 57.53 200 ARG A CA 1
ATOM 1482 C C . ARG A 1 200 ? -26.846 25.728 26.268 1.00 57.53 200 ARG A C 1
ATOM 1484 O O . ARG A 1 200 ? -27.182 26.330 25.252 1.00 57.53 200 ARG A O 1
ATOM 1491 N N . ARG A 1 201 ? -25.826 26.133 27.035 1.00 60.72 201 ARG A N 1
ATOM 1492 C CA . ARG A 1 201 ? -25.044 27.344 26.739 1.00 60.72 201 ARG A CA 1
ATOM 1493 C C . ARG A 1 201 ? -24.227 27.200 25.449 1.00 60.72 201 ARG A C 1
ATOM 1495 O O . ARG A 1 201 ? -24.211 28.135 24.654 1.00 60.72 201 ARG A O 1
ATOM 1502 N N . VAL A 1 202 ? -23.624 26.031 25.213 1.00 62.50 202 VAL A N 1
ATOM 1503 C CA . VAL A 1 202 ? -22.884 25.736 23.970 1.00 62.50 202 VAL A CA 1
ATOM 1504 C C . VAL A 1 202 ? -23.821 25.728 22.757 1.00 62.50 202 VAL A C 1
ATOM 1506 O O . VAL A 1 202 ? -23.549 26.405 21.765 1.00 62.50 202 VAL A O 1
ATOM 1509 N N . ASN A 1 203 ? -24.975 25.065 22.857 1.00 51.91 203 ASN A N 1
ATOM 1510 C CA . ASN A 1 203 ? -25.951 25.029 21.762 1.00 51.91 203 ASN A CA 1
ATOM 1511 C C . ASN A 1 203 ? -26.519 26.423 21.445 1.00 51.91 203 ASN A C 1
ATOM 1513 O O . ASN A 1 203 ? -26.714 26.762 20.279 1.00 51.91 203 ASN A O 1
ATOM 1517 N N . HIS A 1 204 ? -26.725 27.268 22.462 1.00 61.25 204 HIS A N 1
ATOM 1518 C CA . HIS A 1 204 ? -27.146 28.652 22.249 1.00 61.25 204 HIS A CA 1
ATOM 1519 C C . HIS A 1 204 ? -26.060 29.492 21.556 1.00 61.25 204 HIS A C 1
ATOM 1521 O O . HIS A 1 204 ? -26.378 30.247 20.641 1.00 61.25 204 HIS A O 1
ATOM 1527 N N . SER A 1 205 ? -24.779 29.323 21.920 1.00 59.19 205 SER A N 1
ATOM 1528 C CA . SER A 1 205 ? -23.678 30.024 21.240 1.00 59.19 205 SER A CA 1
ATOM 1529 C C . SER A 1 205 ? -23.511 29.609 19.775 1.00 59.19 205 SER A C 1
ATOM 1531 O O . SER A 1 205 ? -23.269 30.467 18.930 1.00 59.19 205 SER A O 1
ATOM 1533 N N . LEU A 1 206 ? -23.713 28.327 19.453 1.00 56.28 206 LEU A N 1
ATOM 1534 C CA . LEU A 1 206 ? -23.649 27.831 18.073 1.00 56.28 206 LEU A CA 1
ATOM 1535 C C . LEU A 1 206 ? -24.798 28.383 17.218 1.00 56.28 206 LEU A C 1
ATOM 1537 O O . LEU A 1 206 ? -24.579 28.809 16.088 1.00 56.28 206 LEU A O 1
ATOM 1541 N N . SER A 1 207 ? -26.007 28.466 17.782 1.00 65.81 207 SER A N 1
ATOM 1542 C CA . SER A 1 207 ? -27.162 29.073 17.109 1.00 65.81 207 SER A CA 1
ATOM 1543 C C . SER A 1 207 ? -26.968 30.571 16.835 1.00 65.81 207 SER A C 1
ATOM 1545 O O . SER A 1 207 ? -27.323 31.044 15.755 1.00 65.81 207 SER A O 1
ATOM 1547 N N . GLN A 1 208 ? -26.371 31.319 17.770 1.00 58.47 208 GLN A N 1
ATOM 1548 C CA . GLN A 1 208 ? -26.071 32.741 17.558 1.00 58.47 208 GLN A CA 1
ATOM 1549 C C . GLN A 1 208 ? -24.971 32.959 16.504 1.00 58.47 208 GLN A C 1
ATOM 1551 O O . GLN A 1 208 ? -25.035 33.928 15.741 1.00 58.47 208 GLN A O 1
ATOM 1556 N N . ALA A 1 209 ? -23.986 32.058 16.430 1.00 57.06 209 ALA A N 1
ATOM 1557 C CA . ALA A 1 209 ? -22.933 32.105 15.420 1.00 57.06 209 ALA A CA 1
ATOM 1558 C C . ALA A 1 209 ? -23.476 31.843 14.000 1.00 57.06 209 ALA A C 1
ATOM 1560 O O . ALA A 1 209 ? -23.186 32.630 13.098 1.00 57.06 209 ALA A O 1
ATOM 1561 N N . ASP A 1 210 ? -24.330 30.826 13.810 1.00 65.31 210 ASP A N 1
ATOM 1562 C CA . ASP A 1 210 ? -24.983 30.542 12.514 1.00 65.31 210 ASP A CA 1
ATOM 1563 C C . ASP A 1 210 ? -25.906 31.703 12.087 1.00 65.31 210 ASP A C 1
ATOM 1565 O O . ASP A 1 210 ? -25.844 32.189 10.957 1.00 65.31 210 ASP A O 1
ATOM 1569 N N . ALA A 1 211 ? -26.693 32.262 13.015 1.00 61.00 211 ALA A N 1
ATOM 1570 C CA . ALA A 1 211 ? -27.540 33.425 12.727 1.00 61.00 211 ALA A CA 1
ATOM 1571 C C . ALA A 1 211 ? -26.728 34.663 12.287 1.00 61.00 211 ALA A C 1
ATOM 1573 O O . ALA A 1 211 ? -27.136 35.397 11.377 1.00 61.00 211 ALA A O 1
ATOM 1574 N N . SER A 1 212 ? -25.554 34.873 12.888 1.00 63.16 212 SER A N 1
ATOM 1575 C CA . SER A 1 212 ? -24.643 35.964 12.522 1.00 63.16 212 SER A CA 1
ATOM 1576 C C . SER A 1 212 ? -24.027 35.742 11.138 1.00 63.16 212 SER A C 1
ATOM 1578 O O . SER A 1 212 ? -24.020 36.659 10.317 1.00 63.16 212 SER A O 1
ATOM 1580 N N . GLN A 1 213 ? -23.590 34.517 10.828 1.00 56.50 213 GLN A N 1
ATOM 1581 C CA . GLN A 1 213 ? -23.039 34.171 9.512 1.00 56.50 213 GLN A CA 1
ATOM 1582 C C . GLN A 1 213 ? -24.080 34.302 8.393 1.00 56.50 213 GLN A C 1
ATOM 1584 O O . GLN A 1 213 ? -23.790 34.894 7.351 1.00 56.50 213 GLN A O 1
ATOM 1589 N N . ARG A 1 214 ? -25.323 33.857 8.618 1.00 55.22 214 ARG A N 1
ATOM 1590 C CA . ARG A 1 214 ? -26.429 34.043 7.659 1.00 55.22 214 ARG A CA 1
ATOM 1591 C C . ARG A 1 214 ? -26.745 35.515 7.404 1.00 55.22 214 ARG A C 1
ATOM 1593 O O . ARG A 1 214 ? -27.027 35.895 6.267 1.00 55.22 214 ARG A O 1
ATOM 1600 N N . THR A 1 215 ? -26.663 36.353 8.436 1.00 65.38 215 THR A N 1
ATOM 1601 C CA . THR A 1 215 ? -26.879 37.802 8.304 1.00 65.38 215 THR A CA 1
ATOM 1602 C C . THR A 1 215 ? -25.780 38.452 7.461 1.00 65.38 215 THR A C 1
ATOM 1604 O O . THR A 1 215 ? -26.087 39.232 6.558 1.00 65.38 215 THR A O 1
ATOM 1607 N N . VAL A 1 216 ? -24.515 38.082 7.686 1.00 66.69 216 VAL A N 1
ATOM 1608 C CA . VAL A 1 216 ? -23.375 38.576 6.896 1.00 66.69 216 VAL A CA 1
ATOM 1609 C C . VAL A 1 216 ? -23.491 38.144 5.433 1.00 66.69 216 VAL A C 1
ATOM 1611 O O . VAL A 1 216 ? -23.357 38.980 4.541 1.00 66.69 216 VAL A O 1
ATOM 1614 N N . LEU A 1 217 ? -23.817 36.875 5.165 1.00 60.31 217 LEU A N 1
ATOM 1615 C CA . LEU A 1 217 ? -24.009 36.376 3.797 1.00 60.31 217 LEU A CA 1
ATOM 1616 C C . LEU A 1 217 ? -25.161 37.094 3.076 1.00 60.31 217 LEU A C 1
ATOM 1618 O O . LEU A 1 217 ? -25.031 37.433 1.900 1.00 60.31 217 LEU A O 1
ATOM 1622 N N . SER A 1 218 ? -26.252 37.401 3.784 1.00 67.06 218 SER A N 1
ATOM 1623 C CA . SER A 1 218 ? -27.374 38.183 3.246 1.00 67.06 218 SER A CA 1
ATOM 1624 C C . SER A 1 218 ? -26.971 39.623 2.892 1.00 67.06 218 SER A C 1
ATOM 1626 O O . SER A 1 218 ? -27.266 40.103 1.794 1.00 67.06 218 SER A O 1
ATOM 1628 N N . GLN A 1 219 ? -26.223 40.303 3.769 1.00 65.25 219 GLN A N 1
ATOM 1629 C CA . GLN A 1 219 ? -25.703 41.651 3.501 1.00 65.25 219 GLN A CA 1
ATOM 1630 C C . GLN A 1 219 ? -24.720 41.666 2.322 1.00 65.25 219 GLN A C 1
ATOM 1632 O O . GLN A 1 219 ? -24.760 42.575 1.485 1.00 65.25 219 GLN A O 1
ATOM 1637 N N . HIS A 1 220 ? -23.871 40.641 2.208 1.00 65.56 220 HIS A N 1
ATOM 1638 C CA . HIS A 1 220 ? -22.931 40.514 1.097 1.00 65.56 220 HIS A CA 1
ATOM 1639 C C . HIS A 1 220 ? -23.663 40.255 -0.227 1.00 65.56 220 HIS A C 1
ATOM 1641 O O . HIS A 1 220 ? -23.366 40.906 -1.228 1.00 65.56 220 HIS A O 1
ATOM 1647 N N . ALA A 1 221 ? -24.697 39.407 -0.224 1.00 64.12 221 ALA A N 1
ATOM 1648 C CA . ALA A 1 221 ? -25.548 39.168 -1.389 1.00 64.12 221 ALA A CA 1
ATOM 1649 C C . ALA A 1 221 ? -26.302 40.433 -1.840 1.00 64.12 221 ALA A C 1
ATOM 1651 O O . ALA A 1 221 ? -26.375 40.715 -3.038 1.00 64.12 221 ALA A O 1
ATOM 1652 N N . LEU A 1 222 ? -26.818 41.233 -0.900 1.00 64.75 222 LEU A N 1
ATOM 1653 C CA . LEU A 1 222 ? -27.437 42.533 -1.190 1.00 64.75 222 LEU A CA 1
ATOM 1654 C C . LEU A 1 222 ? -26.432 43.527 -1.785 1.00 64.75 222 LEU A C 1
ATOM 1656 O O . LEU A 1 222 ? -26.747 44.213 -2.757 1.00 64.75 222 LEU A O 1
ATOM 1660 N N . THR A 1 223 ? -25.209 43.563 -1.254 1.00 63.41 223 THR A N 1
ATOM 1661 C CA . THR A 1 223 ? -24.132 44.422 -1.770 1.00 63.41 223 THR A CA 1
ATOM 1662 C C . THR A 1 223 ? -23.739 44.026 -3.193 1.00 63.41 223 THR A C 1
ATOM 1664 O O . THR A 1 223 ? -23.593 44.892 -4.053 1.00 63.41 223 THR A O 1
ATOM 1667 N N . ILE A 1 224 ? -23.634 42.724 -3.475 1.00 64.69 224 ILE A N 1
ATOM 1668 C CA . ILE A 1 224 ? -23.346 42.205 -4.818 1.00 64.69 224 ILE A CA 1
ATOM 1669 C C . ILE A 1 224 ? -24.477 42.557 -5.791 1.00 64.69 224 ILE A C 1
ATOM 1671 O O . ILE A 1 224 ? -24.203 43.043 -6.887 1.00 64.69 224 ILE A O 1
ATOM 1675 N N . ARG A 1 225 ? -25.747 42.376 -5.396 1.00 63.56 225 ARG A N 1
ATOM 1676 C CA . ARG A 1 225 ? -26.903 42.762 -6.226 1.00 63.56 225 ARG A CA 1
ATOM 1677 C C . ARG A 1 225 ? -26.898 44.256 -6.544 1.00 63.56 225 ARG A C 1
ATOM 1679 O O . ARG A 1 225 ? -27.090 44.612 -7.701 1.00 63.56 225 ARG A O 1
ATOM 1686 N N . ARG A 1 226 ? -26.608 45.108 -5.554 1.00 68.69 226 ARG A N 1
ATOM 1687 C CA . ARG A 1 226 ? -26.533 46.564 -5.729 1.00 68.69 226 ARG A CA 1
ATOM 1688 C C . ARG A 1 226 ? -25.400 46.979 -6.672 1.00 68.69 226 ARG A C 1
ATOM 1690 O O . ARG A 1 226 ? -25.639 47.742 -7.604 1.00 68.69 226 ARG A O 1
ATOM 1697 N N . LYS A 1 227 ? -24.198 46.416 -6.495 1.00 62.84 227 LYS A N 1
ATOM 1698 C CA . LYS A 1 227 ? -23.071 46.650 -7.415 1.00 62.84 227 LYS A CA 1
ATOM 1699 C C . LYS A 1 227 ? -23.384 46.176 -8.833 1.00 62.84 227 LYS A C 1
ATOM 1701 O O . LYS A 1 227 ? -22.999 46.837 -9.788 1.00 62.84 227 LYS A O 1
ATOM 1706 N N . ARG A 1 228 ? -24.112 45.063 -8.981 1.00 59.56 228 ARG A N 1
ATOM 1707 C CA . ARG A 1 228 ? -24.546 44.554 -10.288 1.00 59.56 228 ARG A CA 1
ATOM 1708 C C . ARG A 1 228 ? -25.542 45.496 -10.967 1.00 59.56 228 ARG A C 1
ATOM 1710 O O . ARG A 1 228 ? -25.384 45.739 -12.153 1.00 59.56 228 ARG A O 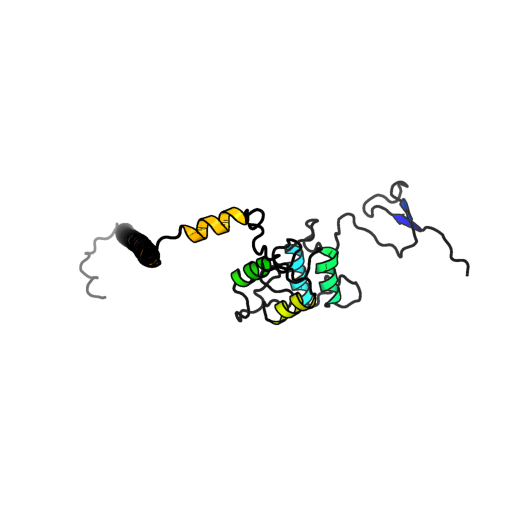1
ATOM 1717 N N . THR A 1 229 ? -26.501 46.064 -10.230 1.00 60.97 229 THR A N 1
ATOM 1718 C CA . THR A 1 229 ? -27.424 47.078 -10.774 1.00 60.97 229 THR A CA 1
ATOM 1719 C C . THR A 1 229 ? -26.723 48.388 -11.140 1.00 60.97 229 THR A C 1
ATOM 1721 O O . THR A 1 229 ? -27.052 48.987 -12.160 1.00 60.97 229 THR A O 1
ATOM 1724 N N . GLU A 1 230 ? -25.734 48.818 -10.348 1.00 66.31 230 GLU A N 1
ATOM 1725 C CA . GLU A 1 230 ? -24.926 50.012 -10.641 1.00 66.31 230 GLU A CA 1
ATOM 1726 C C . GLU A 1 230 ? -24.058 49.801 -11.892 1.00 66.31 230 GLU A C 1
ATOM 1728 O O . GLU A 1 230 ? -24.020 50.671 -12.757 1.00 66.31 230 GLU A O 1
ATOM 1733 N N . LEU A 1 231 ? -23.444 48.621 -12.046 1.00 58.75 231 LEU A N 1
ATOM 1734 C CA . LEU A 1 231 ? -22.700 48.250 -13.253 1.00 58.75 231 LEU A CA 1
ATOM 1735 C C . LEU A 1 231 ? -23.602 48.235 -14.489 1.00 58.75 231 LEU A C 1
ATOM 1737 O O . LEU A 1 231 ? -23.260 48.879 -15.469 1.00 58.75 231 LEU A O 1
ATOM 1741 N N . THR A 1 232 ? -24.782 47.609 -14.432 1.00 59.62 232 THR A N 1
ATOM 1742 C CA . THR A 1 232 ? -25.714 47.607 -15.575 1.00 59.62 232 THR A CA 1
ATOM 1743 C C . THR A 1 232 ? -26.228 49.003 -15.935 1.00 59.62 232 THR A C 1
ATOM 1745 O O . THR A 1 232 ? -26.454 49.276 -17.108 1.00 59.62 232 THR A O 1
ATOM 1748 N N . ALA A 1 233 ? -26.390 49.903 -14.959 1.00 58.91 233 ALA A N 1
ATOM 1749 C CA . ALA A 1 233 ? -26.804 51.282 -15.220 1.00 58.91 233 ALA A CA 1
ATOM 1750 C C . ALA A 1 233 ? -25.690 52.090 -15.906 1.00 58.91 233 ALA A C 1
ATOM 1752 O O . ALA A 1 233 ? -25.951 52.771 -16.893 1.00 58.91 233 ALA A O 1
ATOM 1753 N N . VAL A 1 234 ? -24.445 51.960 -15.431 1.00 59.03 234 VAL A N 1
ATOM 1754 C CA . VAL A 1 234 ? -23.266 52.599 -16.042 1.00 59.03 234 VAL A CA 1
ATOM 1755 C C . VAL A 1 234 ? -22.981 52.031 -17.436 1.00 59.03 234 VAL A C 1
ATOM 1757 O O . VAL A 1 234 ? -22.574 52.763 -18.335 1.00 59.03 234 VAL A O 1
ATOM 1760 N N . GLU A 1 235 ? -23.214 50.736 -17.643 1.00 56.88 235 GLU A N 1
ATOM 1761 C CA . GLU A 1 235 ? -23.031 50.076 -18.937 1.00 56.88 235 GLU A CA 1
ATOM 1762 C C . GLU A 1 235 ? -24.124 50.480 -19.942 1.00 56.88 235 GLU A C 1
ATOM 1764 O O . GLU A 1 235 ? -23.806 50.717 -21.106 1.00 56.88 235 GLU A O 1
ATOM 1769 N N . CYS A 1 236 ? -25.372 50.688 -19.494 1.00 47.12 236 CYS A N 1
ATOM 1770 C CA . CYS A 1 236 ? -26.424 51.321 -20.301 1.00 47.12 236 CYS A CA 1
ATOM 1771 C C . CYS A 1 236 ? -26.066 52.763 -20.698 1.00 47.12 236 CYS A C 1
ATOM 1773 O O . CYS A 1 236 ? -26.200 53.113 -21.868 1.00 47.12 236 CYS A O 1
ATOM 1775 N N . ASP A 1 237 ? -25.559 53.582 -19.772 1.00 53.12 237 ASP A N 1
ATOM 1776 C CA . ASP A 1 237 ? -25.159 54.973 -20.055 1.00 53.12 237 ASP A CA 1
ATOM 1777 C C . ASP A 1 237 ? -23.994 55.044 -21.059 1.00 53.12 237 ASP A C 1
ATOM 1779 O O . ASP A 1 237 ? -23.954 55.905 -21.939 1.00 53.12 237 ASP A O 1
ATOM 1783 N N . AR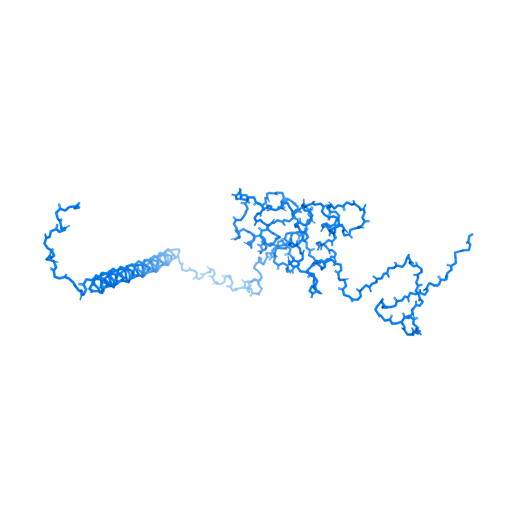G A 1 238 ? -23.061 54.083 -20.990 1.00 54.84 238 ARG A N 1
ATOM 1784 C CA . ARG A 1 238 ? -21.930 53.989 -21.926 1.00 54.84 238 ARG A CA 1
ATOM 1785 C C . ARG A 1 238 ? -22.343 53.539 -23.330 1.00 54.84 238 ARG A C 1
ATOM 1787 O O . ARG A 1 238 ? -21.653 53.873 -24.289 1.00 54.84 238 ARG A O 1
ATOM 1794 N N . VAL A 1 239 ? -23.429 52.774 -23.456 1.00 49.34 239 VAL A N 1
ATOM 1795 C CA . VAL A 1 239 ? -23.967 52.308 -24.748 1.00 49.34 239 VAL A CA 1
ATOM 1796 C C . VAL A 1 239 ? -24.900 53.348 -25.385 1.00 49.34 239 VAL A C 1
ATOM 1798 O O . VAL A 1 239 ? -24.960 53.422 -26.609 1.00 49.34 239 VAL A O 1
ATOM 1801 N N . PHE A 1 240 ? -25.580 54.182 -24.591 1.00 45.19 240 PHE A N 1
ATOM 1802 C CA . PHE A 1 240 ? -26.594 55.131 -25.077 1.00 45.19 240 PHE A CA 1
ATOM 1803 C C . PHE A 1 240 ? -26.182 56.612 -25.073 1.00 45.19 240 PHE A C 1
ATOM 1805 O O . PHE A 1 240 ? -26.997 57.465 -25.422 1.00 45.19 240 PHE A O 1
ATOM 1812 N N . GLY A 1 241 ? -24.920 56.933 -24.779 1.00 45.19 241 GLY A N 1
ATOM 1813 C CA . GLY A 1 241 ? -24.394 58.304 -24.752 1.00 45.19 241 GLY A CA 1
ATOM 1814 C C . GLY A 1 241 ? -24.434 59.116 -26.061 1.00 45.19 241 GLY A C 1
ATOM 1815 O O . GLY A 1 241 ? -23.868 60.203 -26.077 1.00 45.19 241 GLY A O 1
ATOM 1816 N N . GLU A 1 242 ? -25.083 58.653 -27.138 1.00 51.19 242 GLU A N 1
ATOM 1817 C CA . GLU A 1 242 ? -25.191 59.414 -28.397 1.00 51.19 242 GLU A CA 1
ATOM 1818 C C . GLU A 1 242 ? -26.570 59.411 -29.092 1.00 51.19 242 GLU A C 1
ATOM 1820 O O . GLU A 1 242 ? -26.652 59.892 -30.216 1.00 51.19 242 GLU A O 1
ATOM 1825 N N . ASN A 1 243 ? -27.682 58.961 -28.487 1.00 42.31 243 ASN A N 1
ATOM 1826 C CA . ASN A 1 243 ? -28.995 59.186 -29.126 1.00 42.31 243 ASN A CA 1
ATOM 1827 C C . ASN A 1 243 ? -30.162 59.340 -28.139 1.00 42.31 243 ASN A C 1
ATOM 1829 O O . ASN A 1 243 ? -30.522 58.414 -27.415 1.00 42.31 243 ASN A O 1
ATOM 1833 N N . GLU A 1 244 ? -30.785 60.521 -28.169 1.00 51.31 244 GLU A N 1
ATOM 1834 C CA . GLU A 1 244 ? -32.014 60.876 -27.455 1.00 51.31 244 GLU A CA 1
ATOM 1835 C C . GLU A 1 244 ? -33.211 60.046 -27.949 1.00 51.31 244 GLU A C 1
ATOM 1837 O O . GLU A 1 244 ? -33.926 60.459 -28.859 1.00 51.31 244 GLU A O 1
ATOM 1842 N N . LEU A 1 245 ? -33.494 58.899 -27.325 1.00 44.81 245 LEU A N 1
ATOM 1843 C CA . LEU A 1 245 ? -34.825 58.289 -27.387 1.00 44.81 245 LEU A CA 1
ATOM 1844 C C . LEU A 1 245 ? -35.280 57.834 -25.993 1.00 44.81 245 LEU A C 1
ATOM 1846 O O . LEU A 1 245 ? -34.593 57.124 -25.266 1.00 44.81 245 LEU A O 1
ATOM 1850 N N . SER A 1 246 ? -36.458 58.337 -25.630 1.00 48.34 246 SER A N 1
ATOM 1851 C CA . SER A 1 246 ? -37.104 58.307 -24.318 1.00 48.34 246 SER A CA 1
ATOM 1852 C C . SER A 1 246 ? -37.324 56.894 -23.760 1.00 48.34 246 SER A C 1
ATOM 1854 O O . SER A 1 246 ? -37.921 56.031 -24.395 1.00 48.34 246 SER A O 1
ATOM 1856 N N . THR A 1 247 ? -36.954 56.719 -22.492 1.00 50.97 247 THR A N 1
ATOM 1857 C CA . THR A 1 247 ? -37.047 55.531 -21.623 1.00 50.97 247 THR A CA 1
ATOM 1858 C C . THR A 1 247 ? -38.463 54.985 -21.357 1.00 50.97 247 THR A C 1
ATOM 1860 O O . THR A 1 247 ? -38.636 54.148 -20.474 1.00 50.97 247 THR A O 1
ATOM 1863 N N . ARG A 1 248 ? -39.498 55.441 -22.073 1.00 48.81 248 ARG A N 1
ATOM 1864 C CA . ARG A 1 248 ? -40.902 55.089 -21.788 1.00 48.81 248 ARG A CA 1
ATOM 1865 C C . ARG A 1 248 ? -41.474 53.920 -22.593 1.00 48.81 248 ARG A C 1
ATOM 1867 O O . ARG A 1 248 ? -42.463 53.362 -22.142 1.00 48.81 248 ARG A O 1
ATOM 1874 N N . ASP A 1 249 ? -40.841 53.494 -23.684 1.00 51.09 249 ASP A N 1
ATOM 1875 C CA . ASP A 1 249 ? -41.471 52.532 -24.609 1.00 51.09 249 ASP A CA 1
ATOM 1876 C C . ASP A 1 249 ? -41.069 51.057 -24.400 1.00 51.09 249 ASP A C 1
ATOM 1878 O O . ASP A 1 249 ? -41.576 50.187 -25.100 1.00 51.09 249 ASP A O 1
ATOM 1882 N N . TRP A 1 250 ? -40.189 50.730 -23.441 1.00 46.75 250 TRP A N 1
ATOM 1883 C CA . TRP A 1 250 ? -39.666 49.354 -23.289 1.00 46.75 250 TRP A CA 1
ATOM 1884 C C . TRP A 1 250 ? -40.186 48.562 -22.077 1.00 46.75 250 TRP A C 1
ATOM 1886 O O . TRP A 1 250 ? -39.941 47.363 -21.993 1.00 46.75 250 TRP A O 1
ATOM 1896 N N . VAL A 1 251 ? -40.914 49.184 -21.140 1.00 46.84 251 VAL A N 1
ATOM 1897 C CA . VAL A 1 251 ? -41.418 48.482 -19.936 1.00 46.84 251 VAL A CA 1
ATOM 1898 C C . VAL A 1 251 ? -42.701 47.677 -20.210 1.00 46.84 251 VAL A C 1
ATOM 1900 O O . VAL A 1 251 ? -43.007 46.769 -19.448 1.00 46.84 251 VAL A O 1
ATOM 1903 N N . ASP A 1 252 ? -43.388 47.909 -21.331 1.00 45.03 252 ASP A N 1
ATOM 1904 C CA . ASP A 1 252 ? -44.664 47.243 -21.651 1.00 45.03 252 ASP A CA 1
ATOM 1905 C C . ASP A 1 252 ? -44.531 46.003 -22.571 1.00 45.03 252 ASP A C 1
ATOM 1907 O O . ASP A 1 252 ? -45.537 45.487 -23.056 1.00 45.03 252 ASP A O 1
ATOM 1911 N N . SER A 1 253 ? -43.313 45.497 -22.827 1.00 46.81 253 SER A N 1
ATOM 1912 C CA . SER A 1 253 ? -43.079 44.342 -23.726 1.00 46.81 253 SER A CA 1
ATOM 1913 C C . SER A 1 253 ? -42.383 43.126 -23.079 1.00 46.81 253 SER A C 1
ATOM 1915 O O . SER A 1 253 ? -41.923 42.234 -23.801 1.00 46.81 253 SER A O 1
ATOM 1917 N N . LEU A 1 254 ? -42.327 43.045 -21.749 1.00 44.50 254 LEU A N 1
ATOM 1918 C CA . LEU A 1 254 ? -41.917 41.849 -20.991 1.00 44.50 254 LEU A CA 1
ATOM 1919 C C . LEU A 1 254 ? -42.904 41.581 -19.853 1.00 44.50 254 LEU A C 1
ATOM 1921 O O . LEU A 1 254 ? -43.070 40.389 -19.512 1.00 44.50 254 LEU A O 1
#

Secondary structure (DSSP, 8-state):
-----PPEEEES-SSS-TT-GGGEEEES--S-----TT--TT-SSSSS--SHHHHHHHHHHHHHT-GGG-SS-SS--SHHHHHIIIIIIS---TT-SS-SS--SHHHHHHHHHHT-BT---TT---GGGT--SSSSSBSHHHHHHHHHTT-------------S---HHHHHHHHTT---THHHHHHHHHHHHHHHHHHHHHHHHHHHHHHHHHHHHHHHHHHHHHHHHHHHHHHHHHHHTT----TTSSGGG-